Protein AF-A0A924KXQ0-F1 (afdb_monomer)

Mean predicted aligned error: 13.54 Å

pLDDT: mean 72.46, std 22.81, range [25.84, 97.06]

Nearest PDB structures (foldseek):
  6h9o-assembly2_C  TM=8.291E-01  e=1.238E-16  Escherichia coli K-12
  6h9o-assembly1_A  TM=7.994E-01  e=1.098E-16  Escherichia coli K-12
  2vh1-assembly1_A  TM=7.924E-01  e=8.933E-16  Escherichia coli
  8hhh-assembly1_Q  TM=7.775E-01  e=2.329E-15  Escherichia coli K-12
  2vh2-assembly1_A  TM=7.682E-01  e=5.912E-14  Yersinia enterocolitica

Structure (mmCIF, N/CA/C/O backbone):
data_AF-A0A924KXQ0-F1
#
_entry.id   AF-A0A924KXQ0-F1
#
loop_
_atom_site.group_PDB
_atom_site.id
_atom_site.type_symbol
_atom_site.label_atom_id
_atom_site.label_alt_id
_atom_site.label_comp_id
_atom_site.label_asym_id
_atom_site.label_entity_id
_atom_site.label_seq_id
_atom_site.pdbx_PDB_ins_code
_atom_site.Cartn_x
_atom_site.Cartn_y
_atom_site.Cartn_z
_atom_site.occupancy
_atom_site.B_iso_or_equiv
_atom_site.auth_seq_id
_atom_site.auth_comp_id
_atom_site.auth_asym_id
_atom_site.auth_atom_id
_atom_site.pdbx_PDB_model_num
ATOM 1 N N . ARG A 1 1 ? -8.999 -9.896 1.350 1.00 52.41 1 ARG A N 1
ATOM 2 C CA . ARG A 1 1 ? -7.807 -9.944 2.232 1.00 52.41 1 ARG A CA 1
ATOM 3 C C . ARG A 1 1 ? -6.610 -10.235 1.342 1.00 52.41 1 ARG A C 1
ATOM 5 O O . ARG A 1 1 ? -6.665 -11.239 0.647 1.00 52.41 1 ARG A O 1
ATOM 12 N N . PHE A 1 2 ? -5.625 -9.335 1.284 1.00 44.34 2 PHE A N 1
ATOM 13 C CA . PHE A 1 2 ? -4.537 -9.391 0.291 1.00 44.34 2 PHE A CA 1
ATOM 14 C C . PHE A 1 2 ? -3.224 -10.001 0.819 1.00 44.34 2 PHE A C 1
ATOM 16 O O . PHE A 1 2 ? -2.383 -10.394 0.022 1.00 44.34 2 PHE A O 1
ATOM 23 N N . PHE A 1 3 ? -3.061 -10.111 2.143 1.00 53.28 3 PHE A N 1
ATOM 24 C CA . PHE A 1 3 ? -1.856 -10.612 2.819 1.00 53.28 3 PHE A CA 1
ATOM 25 C C . PHE A 1 3 ? -2.255 -11.597 3.938 1.00 53.28 3 PHE A C 1
ATOM 27 O O . PHE A 1 3 ? -3.362 -11.471 4.472 1.00 53.28 3 PHE A O 1
ATOM 34 N N . ASP A 1 4 ? -1.404 -12.591 4.245 1.00 41.19 4 ASP A N 1
ATOM 35 C CA . ASP A 1 4 ? -1.717 -13.720 5.148 1.00 41.19 4 ASP A CA 1
ATOM 36 C C . ASP A 1 4 ? -2.230 -13.270 6.531 1.00 41.19 4 ASP A C 1
ATOM 38 O O . ASP A 1 4 ? -1.741 -12.302 7.118 1.00 41.19 4 ASP A O 1
ATOM 42 N N . ALA A 1 5 ? -3.244 -13.995 7.015 1.00 36.06 5 ALA A N 1
ATOM 43 C CA . ALA A 1 5 ? -4.143 -13.716 8.128 1.00 36.06 5 ALA A CA 1
ATOM 44 C C . ALA A 1 5 ? -3.700 -14.338 9.478 1.00 36.06 5 ALA A C 1
ATOM 46 O O . ALA A 1 5 ? -4.516 -14.517 10.388 1.00 36.06 5 ALA A O 1
ATOM 47 N N . SER A 1 6 ? -2.423 -14.667 9.653 1.00 32.50 6 SER A N 1
ATOM 48 C CA . SER A 1 6 ? -1.889 -15.251 10.887 1.00 32.50 6 SER A CA 1
ATOM 49 C C . SER A 1 6 ? -1.700 -14.170 11.982 1.00 32.50 6 SER A C 1
ATOM 51 O O . SER A 1 6 ? -0.680 -13.495 12.054 1.00 32.50 6 SER A O 1
ATOM 53 N N . GLY A 1 7 ? -2.739 -13.951 12.812 1.00 39.44 7 GLY A N 1
ATOM 54 C CA . GLY A 1 7 ? -2.739 -13.039 13.983 1.00 39.44 7 GLY A CA 1
ATOM 55 C C . GLY A 1 7 ? -3.735 -11.860 13.940 1.00 39.44 7 GLY A C 1
ATOM 56 O O . GLY A 1 7 ? -3.317 -10.715 14.093 1.00 39.44 7 GLY A O 1
ATOM 57 N N . TYR A 1 8 ? -5.022 -12.092 13.633 1.00 38.09 8 TYR A N 1
ATOM 58 C CA . TYR A 1 8 ? -5.988 -11.042 13.220 1.00 38.09 8 TYR A CA 1
ATOM 59 C C . TYR A 1 8 ? -7.229 -10.883 14.119 1.00 38.09 8 TYR A C 1
ATOM 61 O O . TYR A 1 8 ? -8.289 -10.477 13.655 1.00 38.09 8 TYR A O 1
ATOM 69 N N . ALA A 1 9 ? -7.117 -11.173 15.411 1.00 33.94 9 ALA A N 1
ATOM 70 C CA . ALA A 1 9 ? -8.127 -10.764 16.383 1.00 33.94 9 ALA A CA 1
ATOM 71 C C . ALA A 1 9 ? -7.425 -10.420 17.695 1.00 33.94 9 ALA A C 1
ATOM 73 O O . ALA A 1 9 ? -7.055 -11.317 18.452 1.00 33.94 9 ALA A O 1
ATOM 74 N N . ASN A 1 10 ? -7.220 -9.127 17.940 1.00 40.91 10 ASN A N 1
ATOM 75 C CA . ASN A 1 10 ? -6.688 -8.659 19.210 1.00 40.91 10 ASN A CA 1
ATOM 76 C C . ASN A 1 10 ? -7.887 -8.306 20.112 1.00 40.91 10 ASN A C 1
ATOM 78 O O . ASN A 1 10 ? -8.450 -7.215 20.077 1.00 40.91 10 ASN A O 1
ATOM 82 N N . ASN A 1 11 ? -8.350 -9.277 20.896 1.00 35.09 11 ASN A N 1
ATOM 83 C CA . ASN A 1 11 ? -9.447 -9.092 21.844 1.00 35.09 11 ASN A CA 1
ATOM 84 C C . ASN A 1 11 ? -8.977 -8.328 23.091 1.00 35.09 11 ASN A C 1
ATOM 86 O O . ASN A 1 11 ? -8.698 -8.929 24.129 1.00 35.09 11 ASN A O 1
ATOM 90 N N . ALA A 1 12 ? -8.924 -7.002 23.040 1.00 40.47 12 ALA A N 1
ATOM 91 C CA . ALA A 1 12 ? -8.783 -6.235 24.271 1.00 40.47 12 ALA A CA 1
ATOM 92 C C . ALA A 1 12 ? -10.036 -6.408 25.162 1.00 40.47 12 ALA A C 1
ATOM 94 O O . ALA A 1 12 ? -11.153 -6.604 24.685 1.00 40.47 12 ALA A O 1
ATOM 95 N N . THR A 1 13 ? -9.877 -6.429 26.484 1.00 39.06 13 THR A N 1
ATOM 96 C CA . THR A 1 13 ? -11.009 -6.518 27.422 1.00 39.06 13 THR A CA 1
ATOM 97 C C . THR A 1 13 ? -10.878 -5.394 28.437 1.00 39.06 13 THR A C 1
ATOM 99 O O . THR A 1 13 ? -10.045 -5.464 29.335 1.00 39.06 13 THR A O 1
ATOM 102 N N . TYR A 1 14 ? -11.704 -4.353 28.310 1.00 40.81 14 TYR A N 1
ATOM 103 C CA . TYR A 1 14 ? -11.691 -3.212 29.230 1.00 40.81 14 TYR A CA 1
ATOM 104 C C . TYR A 1 14 ? -12.876 -3.275 30.192 1.00 40.81 14 TYR A C 1
ATOM 106 O O . TYR A 1 14 ? -14.019 -3.068 29.794 1.00 40.81 14 TYR A O 1
ATOM 114 N N . ALA A 1 15 ? -12.609 -3.518 31.476 1.00 36.75 15 ALA A N 1
ATOM 115 C CA . ALA A 1 15 ? -13.615 -3.377 32.523 1.00 36.75 15 ALA A CA 1
ATOM 116 C C . ALA A 1 15 ? -13.878 -1.887 32.809 1.00 36.75 15 ALA A C 1
ATOM 118 O O . ALA A 1 15 ? -12.938 -1.108 32.956 1.00 36.75 15 ALA A O 1
ATOM 119 N N . ASN A 1 16 ? -15.149 -1.491 32.902 1.00 34.78 16 ASN A N 1
ATOM 120 C CA . ASN A 1 16 ? -15.524 -0.145 33.328 1.00 34.78 16 ASN A CA 1
ATOM 121 C C . ASN A 1 16 ? -15.698 -0.109 34.857 1.00 34.78 16 ASN A C 1
ATOM 123 O O . ASN A 1 16 ? -16.572 -0.790 35.390 1.00 34.78 16 ASN A O 1
ATOM 127 N N . THR A 1 17 ? -14.902 0.713 35.543 1.00 33.12 17 THR A N 1
ATOM 128 C CA . THR A 1 17 ? -14.918 0.900 37.007 1.00 33.12 17 THR A CA 1
ATOM 129 C C . THR A 1 17 ? -15.860 2.029 37.460 1.00 33.12 17 THR A C 1
ATOM 131 O O . THR A 1 17 ? -15.668 2.613 38.522 1.00 33.12 17 THR A O 1
ATOM 134 N N . ALA A 1 18 ? -16.881 2.379 36.671 1.00 31.00 18 ALA A N 1
ATOM 135 C CA . ALA A 1 18 ? -17.821 3.456 37.007 1.00 31.00 18 ALA A CA 1
ATOM 136 C C . ALA A 1 18 ? -18.859 3.098 38.094 1.00 31.00 18 ALA A C 1
ATOM 138 O O . ALA A 1 18 ? -19.750 3.901 38.359 1.00 31.00 18 ALA A O 1
ATOM 139 N N . ASN A 1 19 ? -18.762 1.931 38.744 1.00 30.17 19 ASN A N 1
ATOM 140 C CA . ASN A 1 19 ? -19.566 1.621 39.925 1.00 30.17 19 ASN A CA 1
ATOM 141 C C . ASN A 1 19 ? -18.657 1.150 41.067 1.00 30.17 19 ASN A C 1
ATOM 143 O O . ASN A 1 19 ? -17.815 0.271 40.901 1.00 30.17 19 ASN A O 1
ATOM 147 N N . THR A 1 20 ? -18.801 1.828 42.195 1.00 28.81 20 THR A N 1
ATOM 148 C CA . THR A 1 20 ? -17.931 1.878 43.369 1.00 28.81 20 THR A CA 1
ATOM 149 C C . THR A 1 20 ? -17.570 0.502 43.946 1.00 28.81 20 THR A C 1
ATOM 151 O O . THR A 1 20 ? -18.411 -0.387 44.024 1.00 28.81 20 THR A O 1
ATOM 154 N N . ALA A 1 21 ? -16.331 0.389 44.442 1.00 25.84 21 ALA A N 1
ATOM 155 C CA . ALA A 1 21 ? -15.810 -0.701 45.275 1.00 25.84 21 ALA A CA 1
ATOM 156 C C . ALA A 1 21 ? -15.654 -2.083 44.606 1.00 25.84 21 ALA A C 1
ATOM 158 O O . ALA A 1 21 ? -16.299 -3.047 44.998 1.00 25.84 21 ALA A O 1
ATOM 159 N N . ASN A 1 22 ? -14.714 -2.215 43.666 1.00 26.61 22 ASN A N 1
ATOM 160 C CA . ASN A 1 22 ? -13.826 -3.381 43.667 1.00 26.61 22 ASN A CA 1
ATOM 161 C C . ASN A 1 22 ? -12.587 -3.145 42.801 1.00 26.61 22 ASN A C 1
ATOM 163 O O . ASN A 1 22 ? -12.649 -2.997 41.582 1.00 26.61 22 ASN A O 1
ATOM 167 N N . THR A 1 23 ? -11.450 -3.108 43.482 1.00 28.92 23 THR A N 1
ATOM 168 C CA . THR A 1 23 ? -10.111 -3.253 42.925 1.00 28.92 23 THR A CA 1
ATOM 169 C C . THR A 1 23 ? -9.977 -4.639 42.284 1.00 28.92 23 THR A C 1
ATOM 171 O O . THR A 1 23 ? -10.536 -5.605 42.793 1.00 28.92 23 THR A O 1
ATOM 174 N N . ALA A 1 24 ? -9.148 -4.728 41.244 1.00 28.98 24 ALA A N 1
ATOM 175 C CA . ALA A 1 24 ? -8.582 -5.955 40.674 1.00 28.98 24 ALA A CA 1
ATOM 176 C C . ALA A 1 24 ? -9.442 -6.737 39.658 1.00 28.98 24 ALA A C 1
ATOM 178 O O . ALA A 1 24 ? -10.363 -7.472 39.998 1.00 28.98 24 ALA A O 1
ATOM 179 N N . ASN A 1 25 ? -9.029 -6.616 38.388 1.00 27.92 25 ASN A N 1
ATOM 180 C CA . ASN A 1 25 ? -8.653 -7.709 37.471 1.00 27.92 25 ASN A CA 1
ATOM 181 C C . ASN A 1 25 ? -9.098 -7.426 36.031 1.00 27.92 25 ASN A C 1
ATOM 183 O O . ASN A 1 25 ? -10.067 -7.982 35.522 1.00 27.92 25 ASN A O 1
ATOM 187 N N . THR A 1 26 ? -8.324 -6.591 35.340 1.00 35.59 26 THR A N 1
ATOM 188 C CA . THR A 1 26 ? -8.216 -6.610 33.877 1.00 35.59 26 THR A CA 1
ATOM 189 C C . THR A 1 26 ? -7.419 -7.847 33.462 1.00 35.59 26 THR A C 1
ATOM 191 O O . THR A 1 26 ? -6.200 -7.795 33.320 1.00 35.59 26 THR A O 1
ATOM 194 N N . THR A 1 27 ? -8.084 -8.990 33.300 1.00 29.95 27 THR A N 1
ATOM 195 C CA . THR A 1 27 ? -7.484 -10.164 32.655 1.00 29.95 27 THR A CA 1
ATOM 196 C C . THR A 1 27 ? -7.554 -10.001 31.138 1.00 29.95 27 THR A C 1
ATOM 198 O 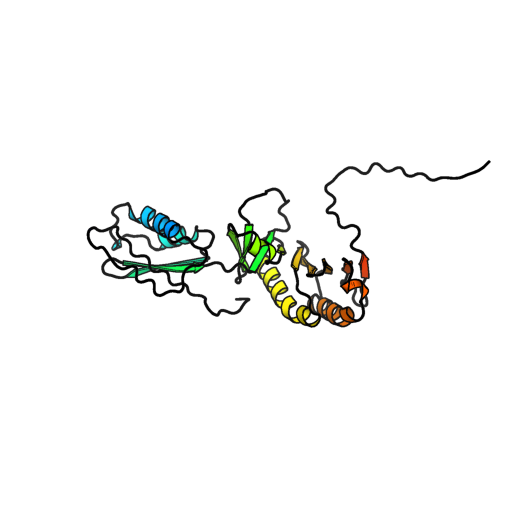O . THR A 1 27 ? -8.485 -10.447 30.469 1.00 29.95 27 THR A O 1
ATOM 201 N N . ASN A 1 28 ? -6.534 -9.338 30.591 1.00 35.03 28 ASN A N 1
ATOM 202 C CA . ASN A 1 28 ? -6.246 -9.328 29.161 1.00 35.03 28 ASN A CA 1
ATOM 203 C C . ASN A 1 28 ? -5.868 -10.752 28.720 1.00 35.03 28 ASN A C 1
ATOM 205 O O . ASN A 1 28 ? -4.852 -11.287 29.151 1.00 35.03 28 ASN A O 1
ATOM 209 N N . THR A 1 29 ? -6.685 -11.377 27.871 1.00 31.20 29 THR A N 1
ATOM 210 C CA . THR A 1 29 ? -6.400 -12.694 27.256 1.00 31.20 29 THR A CA 1
ATOM 211 C C . THR A 1 29 ? -6.136 -12.583 25.752 1.00 31.20 29 THR A C 1
ATOM 213 O O . THR A 1 29 ? -6.348 -13.527 24.997 1.00 31.20 29 THR A O 1
ATOM 216 N N . SER A 1 30 ? -5.644 -11.429 25.303 1.00 40.78 30 SER A N 1
ATOM 217 C CA . SER A 1 30 ? -5.257 -11.182 23.914 1.00 40.78 30 SER A CA 1
ATOM 218 C C . SER A 1 30 ? -3.791 -10.772 23.828 1.00 40.78 30 SER A C 1
ATOM 220 O O . SER A 1 30 ? -3.302 -10.147 24.774 1.00 40.78 30 SER A O 1
ATOM 222 N N . PRO A 1 31 ? -3.088 -11.074 22.714 1.00 40.62 31 PRO A N 1
ATOM 223 C CA . PRO A 1 31 ? -1.803 -10.444 22.431 1.00 40.62 31 PRO A CA 1
ATOM 224 C C . PRO A 1 31 ? -1.912 -8.914 22.576 1.00 40.62 31 PRO A C 1
ATOM 226 O O . PRO A 1 31 ? -2.981 -8.356 22.291 1.00 40.62 31 PRO A O 1
ATOM 229 N N . PRO A 1 32 ? -0.845 -8.251 23.056 1.00 53.41 32 PRO A N 1
ATOM 230 C CA . PRO A 1 32 ? -0.857 -6.817 23.319 1.00 53.41 32 PRO A CA 1
ATOM 231 C C . PRO A 1 32 ? -1.156 -6.032 22.035 1.00 53.41 32 PRO A C 1
ATOM 233 O O . PRO A 1 32 ? -0.611 -6.340 20.972 1.00 53.41 32 PRO A O 1
ATOM 236 N N . LEU A 1 33 ? -2.029 -5.024 22.142 1.00 57.38 33 LEU A N 1
ATOM 237 C CA . LEU A 1 33 ? -2.208 -4.009 21.100 1.00 57.38 33 LEU A CA 1
ATOM 238 C C . LEU A 1 33 ? -0.855 -3.332 20.868 1.00 57.38 33 LEU A C 1
ATOM 240 O O . LEU A 1 33 ? -0.158 -3.001 21.827 1.00 57.38 33 LEU A O 1
ATOM 244 N N . THR A 1 34 ? -0.443 -3.212 19.607 1.00 66.19 34 THR A N 1
ATOM 245 C CA . THR A 1 34 ? 0.901 -2.704 19.285 1.00 66.19 34 THR A CA 1
ATOM 246 C C . THR A 1 34 ? 0.891 -1.191 19.093 1.00 66.19 34 THR A C 1
ATOM 248 O O . THR A 1 34 ? 1.877 -0.536 19.412 1.00 66.19 34 THR A O 1
ATOM 251 N N . GLU A 1 35 ? -0.219 -0.634 18.596 1.00 62.12 35 GLU A N 1
ATOM 252 C CA . GLU A 1 35 ? -0.280 0.763 18.140 1.00 62.12 35 GLU A CA 1
ATOM 253 C C . GLU A 1 35 ? -1.362 1.589 18.845 1.00 62.12 35 GLU A C 1
ATOM 255 O O . GLU A 1 35 ? -1.306 2.821 18.854 1.00 62.12 35 GLU A O 1
ATOM 260 N N . VAL A 1 36 ? -2.372 0.941 19.429 1.00 60.56 36 VAL A N 1
ATOM 261 C CA . VAL A 1 36 ? -3.435 1.645 20.149 1.00 60.56 36 VAL A CA 1
ATOM 262 C C . VAL A 1 36 ? -3.053 1.831 21.620 1.00 60.56 36 VAL A C 1
ATOM 264 O O . VAL A 1 36 ? -2.929 0.864 22.365 1.00 60.56 36 VAL A O 1
ATOM 267 N N . ASP A 1 37 ? -2.919 3.091 22.049 1.00 66.62 37 ASP A N 1
ATOM 268 C CA . ASP A 1 37 ? -2.723 3.455 23.458 1.00 66.62 37 ASP A CA 1
ATOM 269 C C . ASP A 1 37 ? -3.960 3.077 24.298 1.00 66.62 37 ASP A C 1
ATOM 271 O O . ASP A 1 37 ? -5.053 3.634 24.129 1.00 66.62 37 ASP A O 1
ATOM 275 N N . ASP A 1 38 ? -3.774 2.150 25.239 1.00 59.97 38 ASP A N 1
ATOM 276 C CA . ASP A 1 38 ? -4.799 1.694 26.182 1.00 59.97 38 ASP A CA 1
ATOM 277 C C . ASP A 1 38 ? -5.431 2.852 26.970 1.00 59.97 38 ASP A C 1
ATOM 279 O O . ASP A 1 38 ? -6.622 2.812 27.300 1.00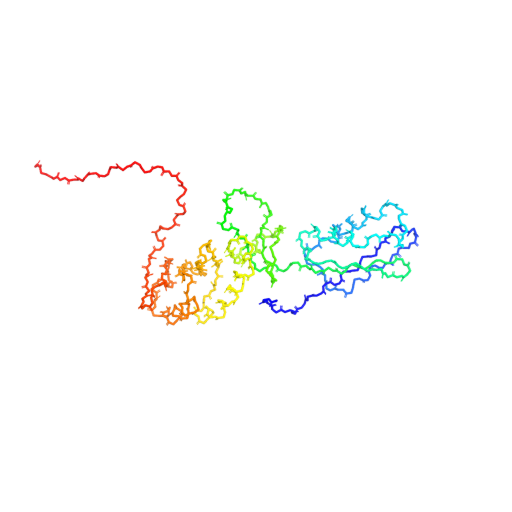 59.97 38 ASP A O 1
ATOM 283 N N . ASP A 1 39 ? -4.673 3.910 27.265 1.00 62.25 39 ASP A N 1
ATOM 284 C CA . ASP A 1 39 ? -5.194 5.056 28.004 1.00 62.25 39 ASP A CA 1
ATOM 285 C C . ASP A 1 39 ? -6.072 5.952 27.126 1.00 62.25 39 ASP A C 1
ATOM 287 O O . ASP A 1 39 ? -7.036 6.547 27.619 1.00 62.25 39 ASP A O 1
ATOM 291 N N . ALA A 1 40 ? -5.825 5.999 25.814 1.00 62.72 40 ALA A N 1
ATOM 292 C CA . ALA A 1 40 ? -6.719 6.659 24.867 1.00 62.72 40 ALA A CA 1
ATOM 293 C C . ALA A 1 40 ? -8.079 5.951 24.801 1.00 62.72 40 ALA A C 1
ATOM 295 O O . ALA A 1 40 ? -9.118 6.612 24.861 1.00 62.72 40 ALA A O 1
ATOM 296 N N . LEU A 1 41 ? -8.085 4.616 24.777 1.00 64.88 41 LEU A N 1
ATOM 297 C CA . LEU A 1 41 ? -9.315 3.820 24.784 1.00 64.88 41 LEU A CA 1
ATOM 298 C C . LEU A 1 41 ? -10.106 3.984 26.084 1.00 64.88 41 LEU A C 1
ATOM 300 O O . LEU A 1 41 ? -11.322 4.189 26.042 1.00 64.88 41 LEU A O 1
ATOM 304 N N . LYS A 1 42 ? -9.428 3.981 27.240 1.00 65.88 42 LYS A N 1
ATOM 305 C CA . LYS A 1 42 ? -10.067 4.253 28.538 1.00 65.88 42 LYS A CA 1
ATOM 306 C C . LYS A 1 42 ? -10.668 5.655 28.593 1.00 65.88 42 LYS A C 1
ATOM 308 O O . LYS A 1 42 ? -11.768 5.808 29.111 1.00 65.88 42 LYS A O 1
ATOM 313 N N . ARG A 1 43 ? -10.001 6.680 28.043 1.00 64.94 43 ARG A N 1
ATOM 314 C CA . ARG A 1 43 ? -10.546 8.051 27.973 1.00 64.94 43 ARG A CA 1
ATOM 315 C C . ARG A 1 43 ? -11.840 8.103 27.160 1.00 64.94 43 ARG A C 1
ATOM 317 O O . ARG A 1 43 ? -12.820 8.674 27.635 1.00 64.94 43 ARG A O 1
ATOM 324 N N . VAL A 1 44 ? -11.865 7.469 25.984 1.00 64.19 44 VAL A N 1
ATOM 325 C CA . VAL A 1 44 ? -13.062 7.394 25.124 1.00 64.19 44 VAL A CA 1
ATOM 326 C C . VAL A 1 44 ? -14.196 6.639 25.828 1.00 64.19 44 VAL A C 1
ATOM 328 O O . VAL A 1 44 ? -15.330 7.115 25.858 1.00 64.19 44 VAL A O 1
ATOM 331 N N . ALA A 1 45 ? -13.891 5.500 26.456 1.00 63.81 45 ALA A N 1
ATOM 332 C CA . ALA A 1 45 ? -14.876 4.700 27.182 1.00 63.81 45 ALA A CA 1
ATOM 333 C C . ALA A 1 45 ? -15.431 5.413 28.429 1.00 63.81 45 ALA A C 1
ATOM 335 O O . ALA A 1 45 ? -16.641 5.397 28.677 1.00 63.81 45 ALA A O 1
ATOM 336 N N . ASN A 1 46 ? -14.568 6.083 29.194 1.00 64.75 46 ASN A N 1
ATOM 337 C CA . ASN A 1 46 ? -14.961 6.824 30.388 1.00 64.75 46 ASN A CA 1
ATOM 338 C C . ASN A 1 46 ? -15.818 8.038 30.024 1.00 64.75 46 ASN A C 1
ATOM 340 O O . ASN A 1 46 ? -16.881 8.204 30.607 1.00 64.75 46 ASN A O 1
ATOM 344 N N . ALA A 1 47 ? -15.436 8.822 29.009 1.00 60.72 47 ALA A N 1
ATOM 345 C CA . ALA A 1 47 ? -16.187 10.005 28.571 1.00 60.72 47 ALA A CA 1
ATOM 346 C C . ALA A 1 47 ? -17.658 9.710 28.216 1.00 60.72 47 ALA A C 1
ATOM 348 O O . ALA A 1 47 ? -18.526 10.566 28.388 1.00 60.72 47 ALA A O 1
ATOM 349 N N . LEU A 1 48 ? -17.949 8.494 27.749 1.00 55.97 48 LEU A N 1
ATOM 350 C CA . LEU A 1 48 ? -19.293 8.068 27.355 1.00 55.97 48 LEU A CA 1
ATOM 351 C C . LEU A 1 48 ? -20.077 7.399 28.495 1.00 55.97 48 LEU A C 1
ATOM 353 O O . LEU A 1 48 ? -21.288 7.214 28.379 1.00 55.97 48 LEU A O 1
ATOM 357 N N . THR A 1 49 ? -19.420 7.083 29.614 1.00 61.22 49 THR A N 1
ATOM 358 C CA . THR A 1 49 ? -20.035 6.436 30.784 1.00 61.22 49 THR A CA 1
ATOM 359 C C . THR A 1 49 ? -20.260 7.395 31.960 1.00 61.22 49 THR A C 1
ATOM 361 O O . THR A 1 49 ? -21.092 7.105 32.819 1.00 61.22 49 THR A O 1
ATOM 364 N N . THR A 1 50 ? -19.660 8.595 31.955 1.00 54.34 50 THR A N 1
ATOM 365 C CA . THR A 1 50 ? -19.783 9.622 33.017 1.00 54.34 50 THR A CA 1
ATOM 366 C C . THR A 1 50 ? -21.183 10.232 33.208 1.00 54.34 50 THR A C 1
ATOM 368 O O . THR A 1 50 ? -21.346 11.134 34.024 1.00 54.34 50 THR A O 1
ATOM 371 N N . ARG A 1 51 ? -22.225 9.774 32.501 1.00 51.22 51 ARG A N 1
ATOM 372 C CA . ARG A 1 51 ? -23.602 10.296 32.652 1.00 51.22 51 ARG A CA 1
ATOM 373 C C . ARG A 1 51 ? -24.487 9.532 33.643 1.00 51.22 51 ARG A C 1
ATOM 375 O O . ARG A 1 51 ? -25.701 9.686 33.594 1.00 51.22 51 ARG A O 1
ATOM 382 N N . GLY A 1 52 ? -23.924 8.697 34.521 1.00 50.97 52 GLY A N 1
ATOM 383 C CA . GLY A 1 52 ? -24.726 7.908 35.474 1.00 50.97 52 GLY A CA 1
ATOM 384 C C . GLY A 1 52 ? -25.731 6.973 34.785 1.00 50.97 52 GLY A C 1
ATOM 385 O O . GLY A 1 52 ? -26.731 6.576 35.378 1.00 50.97 52 GLY A O 1
ATOM 386 N N . ALA A 1 53 ? -25.493 6.661 33.507 1.00 55.81 53 ALA A N 1
ATOM 387 C CA . ALA A 1 53 ? -26.386 5.853 32.701 1.00 55.81 53 ALA A CA 1
ATOM 388 C C . ALA A 1 53 ? -26.339 4.404 33.192 1.00 55.81 53 ALA A C 1
ATOM 390 O O . ALA A 1 53 ? -25.266 3.814 33.330 1.00 55.81 53 ALA A O 1
ATOM 391 N N . SER A 1 54 ? -27.514 3.822 33.436 1.00 63.75 54 SER A N 1
ATOM 392 C CA . SER A 1 54 ? -27.640 2.396 33.727 1.00 63.75 54 SER A CA 1
ATOM 393 C C . SER A 1 54 ? -26.941 1.586 32.634 1.00 63.75 54 SER A C 1
ATOM 395 O O . SER A 1 54 ? -27.109 1.875 31.447 1.00 63.75 54 SER A O 1
ATOM 397 N N . MET A 1 55 ? -26.205 0.532 33.006 1.00 62.91 55 MET A N 1
ATOM 398 C CA . MET A 1 55 ? -25.561 -0.370 32.042 1.00 62.91 55 MET A CA 1
ATOM 399 C C . MET A 1 55 ? -26.558 -0.915 31.021 1.00 62.91 55 MET A C 1
ATOM 401 O O . MET A 1 55 ? -26.168 -1.215 29.900 1.00 62.91 55 MET A O 1
ATOM 405 N N . LEU A 1 56 ? -27.842 -0.996 31.388 1.00 65.56 56 LEU A N 1
ATOM 406 C CA . LEU A 1 56 ? -28.924 -1.411 30.505 1.00 65.56 56 LEU A CA 1
ATOM 407 C C . LEU A 1 56 ? -29.210 -0.400 29.382 1.00 65.56 56 LEU A C 1
ATOM 409 O O . LEU A 1 56 ? -29.536 -0.817 28.273 1.00 65.56 56 LEU A O 1
ATOM 413 N N . GLN A 1 57 ? -29.008 0.893 29.635 1.00 68.31 57 GLN A N 1
ATOM 414 C CA . GLN A 1 57 ? -29.318 2.014 28.739 1.00 68.31 57 GLN A CA 1
ATOM 415 C C . GLN A 1 57 ? -28.115 2.508 27.919 1.00 68.31 57 GLN A C 1
ATOM 417 O O . GLN A 1 57 ? -28.268 3.411 27.102 1.00 68.31 57 GLN A O 1
ATOM 422 N N . LEU A 1 58 ? -26.924 1.936 28.117 1.00 73.56 58 LEU A N 1
ATOM 423 C CA . LEU A 1 58 ? -25.723 2.346 27.390 1.00 73.56 58 LEU A CA 1
ATOM 424 C C . LEU A 1 58 ? -25.831 2.020 25.892 1.00 73.56 58 LEU A C 1
ATOM 426 O O . LEU A 1 58 ? -25.956 0.848 25.524 1.00 73.56 58 LEU A O 1
ATOM 430 N N . ASP A 1 59 ? -25.707 3.031 25.036 1.00 78.44 59 ASP A N 1
ATOM 431 C CA . ASP A 1 59 ? -25.620 2.842 23.588 1.00 78.44 59 ASP A CA 1
ATOM 432 C C . ASP A 1 59 ? -24.254 2.252 23.198 1.00 78.44 59 ASP A C 1
ATOM 434 O O . ASP A 1 59 ? -23.238 2.943 23.110 1.00 78.44 59 ASP A O 1
ATOM 438 N N . LEU A 1 60 ? -24.232 0.936 22.977 1.00 79.25 60 LEU A N 1
ATOM 439 C CA . LEU A 1 60 ? -23.028 0.210 22.571 1.00 79.25 60 LEU A CA 1
ATOM 440 C C . LEU A 1 60 ? -22.606 0.545 21.137 1.00 79.25 60 LEU A C 1
ATOM 442 O O . LEU A 1 60 ? -21.420 0.460 20.823 1.00 79.25 60 LEU A O 1
ATOM 446 N N . VAL A 1 61 ? -23.559 0.915 20.274 1.00 83.25 61 VAL A N 1
ATOM 447 C CA . VAL A 1 61 ? -23.293 1.230 18.867 1.00 83.25 61 VAL A CA 1
ATOM 448 C C . VAL A 1 61 ? -22.589 2.577 18.778 1.00 83.25 61 VAL A C 1
ATOM 450 O O . VAL A 1 61 ? -21.532 2.668 18.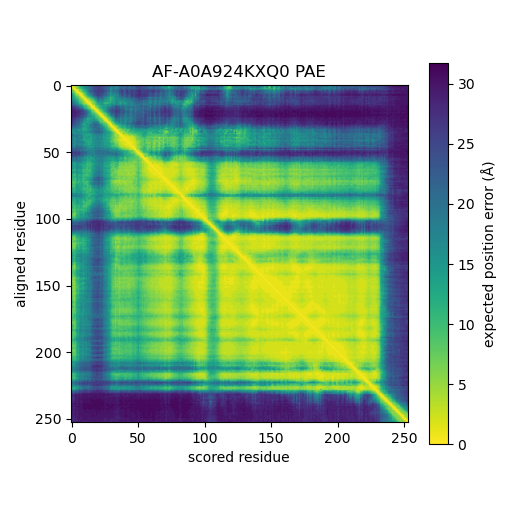153 1.00 83.25 61 VAL A O 1
ATOM 453 N N . GLY A 1 62 ? -23.105 3.596 19.471 1.00 82.56 62 GLY A N 1
ATOM 454 C CA . GLY A 1 62 ? -22.449 4.899 19.578 1.00 82.56 62 GLY A CA 1
ATOM 455 C C . GLY A 1 62 ? -21.067 4.816 20.235 1.00 82.56 62 GLY A C 1
ATOM 456 O O . GLY A 1 62 ? -20.121 5.468 19.784 1.00 82.56 62 GLY A O 1
ATOM 457 N N . LEU A 1 63 ? -20.904 3.951 21.242 1.00 78.12 63 LEU A N 1
ATOM 458 C CA . LEU A 1 63 ? -19.605 3.717 21.876 1.00 78.12 63 LEU A CA 1
ATOM 459 C C . LEU A 1 63 ? -18.610 3.055 20.912 1.00 78.12 63 LEU A C 1
ATOM 461 O O . LEU A 1 63 ? -17.479 3.520 20.789 1.00 78.12 63 LEU A O 1
ATOM 465 N N . ALA A 1 64 ? -19.029 2.021 20.179 1.00 78.88 64 ALA A N 1
ATOM 466 C CA . ALA A 1 64 ? -18.185 1.365 19.183 1.00 78.88 64 ALA A CA 1
ATOM 467 C C . ALA A 1 64 ? -17.783 2.335 18.061 1.00 78.88 64 ALA A C 1
ATOM 469 O O . ALA A 1 64 ? -16.617 2.377 17.671 1.00 78.88 64 ALA A O 1
ATOM 470 N N . ALA A 1 65 ? -18.718 3.164 17.589 1.00 84.56 65 ALA A N 1
ATOM 471 C CA . ALA A 1 65 ? -18.446 4.207 16.602 1.00 84.56 65 ALA A CA 1
ATOM 472 C C . ALA A 1 65 ? -17.439 5.252 17.108 1.00 84.56 65 ALA A C 1
ATOM 474 O O . ALA A 1 65 ? -16.613 5.725 16.331 1.00 84.56 65 ALA A O 1
ATOM 475 N N . SER A 1 66 ? -17.472 5.577 18.403 1.00 80.69 66 SER A N 1
ATOM 476 C CA . SER A 1 66 ? -16.516 6.503 19.023 1.00 80.69 66 SER A CA 1
ATOM 477 C C . SER A 1 66 ? -15.122 5.892 19.139 1.00 80.69 66 SER A C 1
ATOM 479 O O . SER A 1 66 ? -14.135 6.553 18.838 1.00 80.69 66 SER A O 1
ATOM 481 N N . VAL A 1 67 ? -15.028 4.612 19.513 1.00 79.50 67 VAL A N 1
ATOM 482 C CA . VAL A 1 67 ? -13.748 3.886 19.564 1.00 79.50 67 VAL A CA 1
ATOM 483 C C . VAL A 1 67 ? -13.116 3.778 18.171 1.00 79.50 67 VAL A C 1
ATOM 485 O O . VAL A 1 67 ? -11.907 3.947 18.039 1.00 79.50 67 VAL A O 1
ATOM 488 N N . LYS A 1 68 ? -13.922 3.600 17.116 1.00 83.69 68 LYS A N 1
ATOM 489 C CA . LYS A 1 68 ? -13.452 3.617 15.718 1.00 83.69 68 LYS A CA 1
ATOM 490 C C . LYS A 1 68 ? -12.885 4.967 15.250 1.00 83.69 68 LYS A C 1
ATOM 492 O O . LYS A 1 68 ? -12.266 5.007 14.198 1.00 83.69 68 LYS A O 1
ATOM 497 N N . GLN A 1 69 ? -13.078 6.067 15.988 1.00 83.44 69 GLN A N 1
ATOM 498 C CA . GLN A 1 69 ? -12.448 7.356 15.651 1.00 83.44 69 GLN A CA 1
ATOM 499 C C . GLN A 1 69 ? -10.951 7.389 15.987 1.00 83.44 69 GLN A C 1
ATOM 501 O O . GLN A 1 69 ? -10.246 8.305 15.568 1.00 83.44 69 GLN A O 1
ATOM 506 N N . VAL A 1 70 ? -10.453 6.417 16.758 1.00 83.69 70 VAL A N 1
ATOM 507 C CA . VAL A 1 70 ? -9.023 6.290 17.035 1.00 83.69 70 VAL A CA 1
ATOM 508 C C . VAL A 1 70 ? -8.308 5.856 15.744 1.00 83.69 70 VAL A C 1
ATOM 510 O O . VAL A 1 70 ? -8.653 4.806 15.208 1.00 83.69 70 VAL A O 1
ATOM 513 N N . PRO A 1 71 ? -7.286 6.594 15.263 1.00 84.62 71 PRO A N 1
ATOM 514 C CA . PRO A 1 71 ? -6.636 6.368 13.964 1.00 84.62 71 PRO A CA 1
ATOM 515 C C . PRO A 1 71 ? -6.219 4.931 13.633 1.00 84.62 71 PRO A C 1
ATOM 517 O O . PRO A 1 71 ? -6.279 4.505 12.483 1.00 84.62 71 PRO A O 1
ATOM 520 N N . TRP A 1 72 ? -5.770 4.185 14.640 1.00 85.62 72 TRP A N 1
ATOM 521 C CA . TRP A 1 72 ? -5.261 2.825 14.482 1.00 85.62 72 TRP A CA 1
ATOM 522 C C . TRP A 1 72 ? -6.345 1.747 14.571 1.00 85.62 72 TRP A C 1
ATOM 524 O O . TRP A 1 72 ? -6.066 0.587 14.277 1.00 85.62 72 TRP A O 1
ATOM 534 N N . VAL A 1 73 ? -7.581 2.105 14.928 1.00 85.81 73 VAL A N 1
ATOM 535 C CA . VAL A 1 73 ? -8.699 1.168 15.080 1.00 85.81 73 VAL A CA 1
ATOM 536 C C . VAL A 1 73 ? -9.445 1.018 13.757 1.00 85.81 73 VAL A C 1
ATOM 538 O O . VAL A 1 73 ? -10.142 1.928 13.320 1.00 85.81 73 VAL A O 1
ATOM 541 N N . ARG A 1 74 ? -9.357 -0.167 13.148 1.00 85.88 74 ARG A N 1
ATOM 542 C CA . ARG A 1 74 ? -10.121 -0.525 11.944 1.00 85.88 74 ARG A CA 1
ATOM 543 C C . ARG A 1 74 ? -11.541 -0.935 12.297 1.00 85.88 74 ARG A C 1
ATOM 545 O O . ARG A 1 74 ? -12.515 -0.462 11.713 1.00 85.88 74 ARG A O 1
ATOM 552 N N . GLU A 1 75 ? -11.662 -1.832 13.269 1.00 83.50 75 GLU A N 1
ATOM 553 C CA . GLU A 1 75 ? -12.946 -2.323 13.744 1.00 83.50 75 GLU A CA 1
ATOM 554 C C . GLU A 1 75 ? -12.985 -2.346 15.270 1.00 83.50 75 GLU A C 1
ATOM 556 O O . GLU A 1 75 ? -11.993 -2.633 15.929 1.00 83.50 75 GLU A O 1
ATOM 561 N N . ALA A 1 76 ? -14.146 -2.029 15.836 1.00 81.50 76 ALA A N 1
ATOM 562 C CA . ALA A 1 76 ? -14.399 -2.104 17.264 1.00 81.50 76 ALA A CA 1
ATOM 563 C C . ALA A 1 76 ? -15.760 -2.762 17.464 1.00 81.50 76 ALA A C 1
ATOM 565 O O . ALA A 1 76 ? -16.759 -2.302 16.905 1.00 81.50 76 ALA A O 1
ATOM 566 N N . THR A 1 77 ? -15.788 -3.833 18.250 1.00 79.56 77 THR A N 1
ATOM 567 C CA . THR A 1 77 ? -17.009 -4.533 18.644 1.00 79.56 77 THR A CA 1
ATOM 568 C C . THR A 1 77 ? -17.141 -4.469 20.148 1.00 79.56 77 THR A C 1
ATOM 570 O O . THR A 1 77 ? -16.250 -4.894 20.880 1.00 79.56 77 THR A O 1
ATOM 573 N N . ILE A 1 78 ? -18.277 -3.965 20.617 1.00 81.19 78 ILE A N 1
ATOM 574 C CA . ILE A 1 78 ? -18.532 -3.796 22.041 1.00 81.19 78 ILE A CA 1
ATOM 575 C C . ILE A 1 78 ? -19.707 -4.665 22.438 1.00 81.19 78 ILE A C 1
ATOM 577 O O . ILE A 1 78 ? -20.791 -4.570 21.866 1.00 81.19 78 ILE A O 1
ATOM 581 N N . ARG A 1 79 ? -19.493 -5.503 23.449 1.00 78.00 79 ARG A N 1
ATOM 582 C CA . ARG A 1 79 ? -20.525 -6.366 24.017 1.00 78.00 79 ARG A CA 1
ATOM 583 C C . ARG A 1 79 ? -20.592 -6.208 25.524 1.00 78.00 79 ARG A C 1
ATOM 585 O O . ARG A 1 79 ? -19.609 -5.882 26.185 1.00 78.00 79 ARG A O 1
ATOM 592 N N . ARG A 1 80 ? -21.767 -6.485 26.074 1.00 80.50 80 ARG A N 1
ATOM 593 C CA . ARG A 1 80 ? -21.966 -6.547 27.522 1.00 80.50 80 ARG A CA 1
ATOM 594 C C . ARG A 1 80 ? -21.588 -7.928 28.035 1.00 80.50 80 ARG A C 1
ATOM 596 O O . ARG A 1 80 ? -21.834 -8.937 27.377 1.00 80.50 80 ARG A O 1
ATOM 603 N N . GLN A 1 81 ? -21.009 -7.950 29.222 1.00 78.69 81 GLN A N 1
ATOM 604 C CA . GLN A 1 81 ? -20.749 -9.147 29.997 1.00 78.69 81 GLN A CA 1
ATOM 605 C C . GLN A 1 81 ? -21.279 -8.909 31.409 1.00 78.69 81 GLN A C 1
ATOM 607 O O . GLN A 1 81 ? -20.751 -8.112 32.178 1.00 78.69 81 GLN A O 1
ATOM 612 N N . PHE A 1 82 ? -22.377 -9.577 31.737 1.00 72.38 82 PHE A N 1
ATOM 613 C CA . PHE A 1 82 ? -22.985 -9.471 33.058 1.00 72.38 82 PHE A CA 1
ATOM 614 C C . PHE A 1 82 ? -22.051 -10.052 34.140 1.00 72.38 82 PHE A C 1
ATOM 616 O O . PHE A 1 82 ? -21.287 -10.972 33.836 1.00 72.38 82 PHE A O 1
ATOM 623 N N . PRO A 1 83 ? -22.098 -9.547 35.390 1.00 66.88 83 PRO A N 1
ATOM 624 C CA . PRO A 1 83 ? -23.079 -8.593 35.927 1.00 66.88 83 PRO A CA 1
ATOM 625 C C . PRO A 1 83 ? -22.752 -7.107 35.701 1.00 66.88 83 PRO A C 1
ATOM 627 O O . PRO A 1 83 ? -23.675 -6.298 35.678 1.00 66.88 83 PRO A O 1
ATOM 630 N N . SER A 1 84 ? -21.482 -6.734 35.516 1.00 68.69 84 SER A N 1
ATOM 631 C CA . SER A 1 84 ? -21.078 -5.320 35.449 1.00 68.69 84 SER A CA 1
ATOM 632 C C . SER A 1 84 ? -19.866 -5.049 34.550 1.00 68.69 84 SER A C 1
ATOM 634 O O . SER A 1 84 ? -19.073 -4.149 34.823 1.00 68.69 84 SER A O 1
ATOM 636 N N . THR A 1 85 ? -19.697 -5.813 33.473 1.00 67.12 85 THR A N 1
ATOM 637 C CA . THR A 1 85 ? -18.521 -5.733 32.599 1.00 67.12 85 THR A CA 1
ATOM 638 C C . THR A 1 85 ? -18.916 -5.380 31.165 1.00 67.12 85 THR A C 1
ATOM 640 O O . THR A 1 85 ? -19.955 -5.788 30.645 1.00 67.12 85 THR A O 1
ATOM 643 N N . ILE A 1 86 ? -18.062 -4.613 30.497 1.00 72.56 86 ILE A N 1
ATOM 644 C CA . ILE A 1 86 ? -18.126 -4.367 29.057 1.00 72.56 86 ILE A CA 1
ATOM 645 C C . ILE A 1 86 ? -16.883 -5.014 28.454 1.00 72.56 86 ILE A C 1
ATOM 647 O O . ILE A 1 86 ? -15.827 -5.030 29.073 1.00 72.56 86 ILE A O 1
ATOM 651 N N . VAL A 1 87 ? -17.012 -5.601 27.273 1.00 73.12 87 VAL A N 1
ATOM 652 C CA . VAL A 1 87 ? -15.887 -6.178 26.536 1.00 73.12 87 VAL A CA 1
ATOM 653 C C . VAL A 1 87 ? -15.803 -5.478 25.192 1.00 73.12 87 VAL A C 1
ATOM 655 O O . VAL A 1 87 ? -16.821 -5.332 24.515 1.00 73.12 87 VAL A O 1
ATOM 658 N N . VAL A 1 88 ? -14.602 -5.041 24.818 1.00 73.12 88 VAL A N 1
ATOM 659 C CA . VAL A 1 88 ? -14.343 -4.223 23.627 1.00 73.12 88 VAL A CA 1
ATOM 660 C C . VAL A 1 88 ? -13.287 -4.923 22.778 1.00 73.12 88 VAL A C 1
ATOM 662 O O . VAL A 1 88 ? -12.097 -4.767 23.013 1.00 73.12 88 VAL A O 1
ATOM 665 N N . ALA A 1 89 ? -13.712 -5.686 21.779 1.00 74.44 89 ALA A N 1
ATOM 666 C CA . ALA A 1 89 ? -12.794 -6.289 20.820 1.00 74.44 89 ALA A CA 1
ATOM 667 C C . ALA A 1 89 ? -12.374 -5.252 19.768 1.00 74.44 89 ALA A C 1
ATOM 669 O O . ALA A 1 89 ? -13.234 -4.540 19.243 1.00 74.44 89 ALA A O 1
ATOM 670 N N . ILE A 1 90 ? -11.077 -5.178 19.457 1.00 77.69 90 ILE A N 1
ATOM 671 C CA . ILE A 1 90 ? -10.499 -4.176 18.552 1.00 77.69 90 ILE A CA 1
ATOM 672 C C . ILE A 1 90 ? -9.689 -4.879 17.457 1.00 77.69 90 ILE A C 1
ATOM 674 O O . ILE A 1 90 ? -8.830 -5.711 17.731 1.00 77.69 90 ILE A O 1
ATOM 678 N N . GLU A 1 91 ? -9.941 -4.529 16.199 1.00 81.31 91 GLU A N 1
ATOM 679 C CA . GLU A 1 91 ? -9.077 -4.885 15.073 1.00 81.31 91 GLU A CA 1
ATOM 680 C C . GLU A 1 91 ? -8.236 -3.659 14.704 1.00 81.31 91 GLU A C 1
ATOM 682 O O . GLU A 1 91 ? -8.780 -2.625 14.314 1.00 81.31 91 GLU A O 1
ATOM 687 N N . GLU A 1 92 ? -6.913 -3.762 14.835 1.00 82.19 92 GLU A N 1
ATOM 688 C CA . GLU A 1 92 ? -5.990 -2.690 14.455 1.00 82.19 92 GLU A CA 1
ATOM 689 C C . GLU A 1 92 ? -5.757 -2.655 12.936 1.00 82.19 92 GLU A C 1
ATOM 691 O O . GLU A 1 92 ? -5.726 -3.683 12.249 1.00 82.19 92 GLU A O 1
ATOM 696 N N . HIS A 1 93 ? -5.523 -1.458 12.401 1.00 83.50 93 HIS A N 1
ATOM 697 C CA . HIS A 1 93 ? -5.022 -1.297 11.045 1.00 83.50 93 HIS A CA 1
ATOM 698 C C . HIS A 1 93 ? -3.597 -1.857 10.923 1.00 83.50 93 HIS A C 1
ATOM 700 O O . HIS A 1 93 ? -2.684 -1.444 11.633 1.00 83.50 93 HIS A O 1
ATOM 706 N N . LYS A 1 94 ? -3.377 -2.744 9.944 1.00 86.88 94 LYS A N 1
ATOM 707 C CA . LYS A 1 94 ? -2.036 -3.198 9.538 1.00 86.88 94 LYS A CA 1
ATOM 708 C C . LYS A 1 94 ? -1.600 -2.451 8.272 1.00 86.88 94 LYS A C 1
ATOM 710 O O . LYS A 1 94 ? -2.082 -2.809 7.192 1.00 86.88 94 LYS A O 1
ATOM 715 N N . PRO A 1 95 ? -0.754 -1.409 8.374 1.00 89.94 95 PRO A N 1
ATOM 716 C CA . PRO A 1 95 ? -0.347 -0.611 7.224 1.00 89.94 95 PRO A CA 1
ATOM 717 C C . PRO A 1 95 ? 0.529 -1.439 6.287 1.00 89.94 95 PRO A C 1
ATOM 719 O O . PRO A 1 95 ? 1.483 -2.079 6.725 1.00 89.94 95 PRO A O 1
ATOM 722 N N . VAL A 1 96 ? 0.199 -1.403 4.997 1.00 91.19 96 VAL A N 1
ATOM 723 C CA . VAL A 1 96 ? 0.966 -2.066 3.931 1.00 91.19 96 VAL A CA 1
ATOM 724 C C . VAL A 1 96 ? 1.753 -1.056 3.109 1.00 91.19 96 VAL A C 1
ATOM 726 O O . VAL A 1 96 ? 2.838 -1.372 2.634 1.00 91.19 96 VAL A O 1
ATOM 729 N N . ALA A 1 97 ? 1.227 0.156 2.937 1.00 93.06 97 ALA A N 1
ATOM 730 C CA . ALA A 1 97 ? 1.874 1.182 2.137 1.00 93.06 97 ALA A CA 1
ATOM 731 C C . ALA A 1 97 ? 1.437 2.591 2.538 1.00 93.06 97 ALA A C 1
ATOM 733 O O . ALA A 1 97 ? 0.369 2.781 3.122 1.00 93.06 97 ALA A O 1
ATOM 734 N N . HIS A 1 98 ? 2.231 3.580 2.133 1.00 93.88 98 HIS A N 1
ATOM 735 C CA . HIS A 1 98 ? 1.778 4.966 2.050 1.00 93.88 98 HIS A CA 1
ATOM 736 C C . HIS A 1 98 ? 0.794 5.118 0.903 1.00 93.88 98 HIS A C 1
ATOM 738 O O . HIS A 1 98 ? 1.022 4.575 -0.179 1.00 93.88 98 HIS A O 1
ATOM 744 N N . TRP A 1 99 ? -0.272 5.876 1.129 1.00 94.25 99 TRP A N 1
ATOM 745 C CA . TRP A 1 99 ? -1.285 6.153 0.123 1.00 94.25 99 TRP A CA 1
ATOM 746 C C . TRP A 1 99 ? -1.262 7.622 -0.288 1.00 94.25 99 TRP A C 1
ATOM 748 O O . TRP A 1 99 ? -1.335 8.511 0.555 1.00 94.25 99 TRP A O 1
ATOM 758 N N . VAL A 1 100 ? -1.199 7.876 -1.594 1.00 90.25 100 VAL A N 1
ATOM 759 C CA . VAL A 1 100 ? -1.259 9.223 -2.170 1.00 90.25 100 VAL A CA 1
ATOM 760 C C . VAL A 1 100 ? -2.410 9.302 -3.163 1.00 90.25 100 VAL A C 1
ATOM 762 O O . VAL A 1 100 ? -2.477 8.546 -4.134 1.00 90.25 100 VAL A O 1
ATOM 765 N N . VAL A 1 101 ? -3.315 10.255 -2.958 1.00 83.88 101 VAL A N 1
ATOM 766 C CA . VAL A 1 101 ? -4.399 10.507 -3.910 1.00 83.88 101 VAL A CA 1
ATOM 767 C C . VAL A 1 101 ? -3.847 11.317 -5.085 1.00 83.88 101 VAL A C 1
ATOM 769 O O . VAL A 1 101 ? -3.347 12.422 -4.902 1.00 83.88 101 VAL A O 1
ATOM 772 N N . ALA A 1 102 ? -3.973 10.797 -6.308 1.00 61.88 102 ALA A N 1
ATOM 773 C CA . ALA A 1 102 ? -3.359 11.338 -7.530 1.00 61.88 102 ALA A CA 1
ATOM 774 C C . ALA A 1 102 ? -3.857 12.738 -7.971 1.00 61.88 102 ALA A C 1
ATOM 776 O O . ALA A 1 102 ? -3.400 13.257 -8.988 1.00 61.88 102 ALA A O 1
ATOM 777 N N . VAL A 1 103 ? -4.793 13.343 -7.233 1.00 52.22 103 VAL A N 1
ATOM 778 C CA . VAL A 1 103 ? -5.317 14.707 -7.446 1.00 52.22 103 VAL A CA 1
ATOM 779 C C . VAL A 1 103 ? -4.982 15.679 -6.310 1.00 52.22 103 VAL A C 1
ATOM 781 O O . VAL A 1 103 ? -5.241 16.872 -6.446 1.00 52.22 103 VAL A O 1
ATOM 784 N N . ALA A 1 104 ? -4.377 15.213 -5.216 1.00 46.94 104 ALA A N 1
ATOM 785 C CA . ALA A 1 104 ? -3.947 16.093 -4.140 1.00 46.94 104 ALA A CA 1
ATOM 786 C C . ALA A 1 104 ? -2.595 16.718 -4.510 1.00 46.94 104 ALA A C 1
ATOM 788 O O . ALA A 1 104 ? -1.580 16.029 -4.599 1.00 46.94 104 ALA A O 1
ATOM 789 N N . GLN A 1 105 ? -2.591 18.029 -4.762 1.00 39.91 105 GLN A N 1
ATOM 790 C CA . GLN A 1 105 ? -1.354 18.801 -4.798 1.00 39.91 105 GLN A CA 1
ATOM 791 C C . GLN A 1 105 ? -0.678 18.687 -3.429 1.00 39.91 105 GLN A C 1
ATOM 793 O O . GLN A 1 105 ? -1.319 18.875 -2.395 1.00 39.91 105 GLN A O 1
ATOM 798 N N . GLU A 1 106 ? 0.612 18.356 -3.435 1.00 44.47 106 GLU A N 1
ATOM 799 C CA . GLU A 1 106 ? 1.467 18.404 -2.254 1.00 44.47 106 GLU A CA 1
ATOM 800 C C . GLU A 1 106 ? 1.383 19.788 -1.620 1.00 44.47 106 GLU A C 1
ATOM 802 O O . GLU A 1 106 ? 1.727 20.785 -2.254 1.00 44.47 106 GLU A O 1
ATOM 807 N N . SER A 1 107 ? 0.954 19.840 -0.365 1.00 36.41 107 SER A N 1
ATOM 808 C CA . SER A 1 107 ? 1.342 20.864 0.602 1.00 36.41 107 SER A CA 1
ATOM 809 C C . SER A 1 107 ? 0.772 20.476 1.951 1.00 36.41 107 SER A C 1
ATOM 811 O O . SER A 1 107 ? -0.269 20.986 2.341 1.00 36.41 107 SER A O 1
ATOM 813 N N . GLN A 1 108 ? 1.452 19.586 2.667 1.00 39.09 108 GLN A N 1
ATOM 814 C CA . GLN A 1 108 ? 1.662 19.812 4.091 1.00 39.09 108 GLN A CA 1
ATOM 815 C C . GLN A 1 108 ? 2.658 18.790 4.643 1.00 39.09 108 GLN A C 1
ATOM 817 O O . GLN A 1 108 ? 2.468 17.580 4.524 1.00 39.09 108 GLN A O 1
ATOM 822 N N . THR A 1 109 ? 3.692 19.293 5.306 1.00 38.25 109 THR A N 1
ATOM 823 C CA . THR A 1 109 ? 4.425 18.577 6.351 1.00 38.25 109 THR A CA 1
ATOM 824 C C . THR A 1 109 ? 3.458 18.345 7.518 1.00 38.25 109 THR A C 1
ATOM 826 O O . THR A 1 109 ? 3.508 19.053 8.517 1.00 38.25 109 THR A O 1
ATOM 829 N N . THR A 1 110 ? 2.494 17.438 7.362 1.00 48.62 110 THR A N 1
ATOM 830 C CA . THR A 1 110 ? 1.634 17.006 8.468 1.00 48.62 110 THR A CA 1
ATOM 831 C C . THR A 1 110 ? 2.291 15.789 9.100 1.00 48.62 110 THR A C 1
ATOM 833 O O . THR A 1 110 ? 2.678 14.855 8.401 1.00 48.62 110 THR A O 1
ATOM 836 N N . GLU A 1 111 ? 2.418 15.786 10.425 1.00 59.06 111 GLU A N 1
ATOM 837 C CA . GLU A 1 111 ? 2.930 14.644 11.203 1.00 59.06 111 GLU A CA 1
ATOM 838 C C . GLU A 1 111 ? 2.152 13.343 10.902 1.00 59.06 111 GLU A C 1
ATOM 840 O O . GLU A 1 111 ? 2.676 12.230 10.994 1.00 59.06 111 GLU A O 1
ATOM 845 N N . THR A 1 112 ? 0.898 13.487 10.475 1.00 67.19 112 THR A N 1
ATOM 846 C CA . THR A 1 112 ? -0.004 12.409 10.078 1.00 67.19 112 THR A CA 1
ATOM 847 C C . THR A 1 112 ? 0.239 11.957 8.640 1.00 67.19 112 THR A C 1
ATOM 849 O O . THR A 1 112 ? 0.181 12.742 7.696 1.00 67.19 112 THR A O 1
ATOM 852 N N . SER A 1 113 ? 0.455 10.653 8.466 1.00 81.62 113 SER A N 1
ATOM 853 C CA . SER A 1 113 ? 0.653 10.020 7.159 1.00 81.62 113 SER A CA 1
ATOM 854 C C . SER A 1 113 ? -0.623 9.335 6.704 1.00 81.62 113 SER A C 1
ATOM 856 O O . SER A 1 113 ? -1.295 8.678 7.499 1.00 81.62 113 SER A O 1
ATOM 858 N N . THR A 1 114 ? -0.947 9.457 5.419 1.00 90.62 114 THR A N 1
ATOM 859 C CA . THR A 1 114 ? -2.032 8.684 4.810 1.00 90.62 114 THR A CA 1
ATOM 860 C C . THR A 1 114 ? -1.502 7.310 4.414 1.00 90.62 114 THR A C 1
ATOM 862 O O . THR A 1 114 ? -0.531 7.187 3.666 1.00 90.62 114 THR A O 1
ATOM 865 N N . LEU A 1 115 ? -2.134 6.266 4.934 1.00 91.38 115 LEU A N 1
ATOM 866 C CA . LEU A 1 115 ? -1.716 4.877 4.808 1.00 91.38 115 LEU A CA 1
ATOM 867 C C . LEU A 1 115 ? -2.849 4.053 4.206 1.00 91.38 115 LEU A C 1
ATOM 869 O O . LEU A 1 115 ? -4.023 4.389 4.342 1.00 91.38 115 LEU A O 1
ATOM 873 N N . VAL A 1 116 ? -2.495 2.942 3.571 1.00 93.25 116 VAL A N 1
ATOM 874 C CA . VAL A 1 116 ? -3.448 1.909 3.164 1.00 93.25 116 VAL A CA 1
ATOM 875 C C . VAL A 1 116 ? -3.138 0.613 3.902 1.00 93.25 116 VAL A C 1
ATOM 877 O O . VAL A 1 116 ? -1.979 0.197 4.008 1.00 93.25 116 VAL A O 1
ATOM 880 N N . ASN A 1 117 ? -4.174 -0.010 4.462 1.00 90.56 117 ASN A N 1
ATOM 881 C CA . ASN A 1 117 ? -4.042 -1.265 5.196 1.00 90.56 117 ASN A CA 1
ATOM 882 C C . ASN A 1 117 ? -4.092 -2.496 4.265 1.00 90.56 117 ASN A C 1
ATOM 884 O O . ASN A 1 117 ? -4.320 -2.393 3.061 1.00 90.56 117 ASN A O 1
ATOM 888 N N . SER A 1 118 ? -3.941 -3.691 4.837 1.00 87.75 118 SER A N 1
ATOM 889 C CA . SER A 1 118 ? -4.010 -4.977 4.118 1.00 87.75 118 SER A CA 1
ATOM 890 C C . SER A 1 118 ? -5.385 -5.350 3.539 1.00 87.75 118 SER A C 1
ATOM 892 O O . SER A 1 118 ? -5.503 -6.354 2.825 1.00 87.75 118 SER A O 1
ATOM 894 N N . PHE A 1 119 ? -6.422 -4.561 3.826 1.00 86.62 119 PHE A N 1
ATOM 895 C CA . PHE A 1 119 ? -7.766 -4.685 3.262 1.00 86.62 119 PHE A CA 1
ATOM 896 C C . PHE A 1 119 ? -8.020 -3.690 2.120 1.00 86.62 119 PHE A C 1
ATOM 898 O O . PHE A 1 119 ? -8.968 -3.886 1.363 1.00 86.62 119 PHE A O 1
ATOM 905 N N . GLY A 1 120 ? -7.155 -2.686 1.949 1.00 89.69 120 GLY A N 1
ATOM 906 C CA . GLY A 1 120 ? -7.333 -1.599 0.989 1.00 89.69 120 GLY A CA 1
ATOM 907 C C . GLY A 1 120 ? -8.039 -0.368 1.562 1.00 89.69 120 GLY A C 1
ATOM 908 O O . GLY A 1 120 ? -8.297 0.570 0.806 1.00 89.69 120 GLY A O 1
ATOM 909 N N . ASP A 1 121 ? -8.315 -0.332 2.869 1.00 90.81 121 ASP A N 1
ATOM 910 C CA . ASP A 1 121 ? -8.867 0.854 3.524 1.00 90.81 121 ASP A CA 1
ATOM 911 C C . ASP A 1 121 ? -7.768 1.899 3.703 1.00 90.81 121 ASP A C 1
ATOM 913 O O . ASP A 1 121 ? -6.656 1.587 4.149 1.00 90.81 121 ASP A O 1
ATOM 917 N N . VAL A 1 122 ? -8.101 3.144 3.377 1.00 92.06 122 VAL A N 1
ATOM 918 C CA . VAL A 1 122 ? -7.224 4.298 3.560 1.00 92.06 122 VAL A CA 1
ATOM 919 C C . VAL A 1 122 ? -7.510 4.919 4.922 1.00 92.06 122 VAL A C 1
ATOM 921 O O . VAL A 1 122 ? -8.662 5.206 5.238 1.00 92.06 122 VAL A O 1
ATOM 924 N N . PHE A 1 123 ? -6.469 5.131 5.719 1.00 90.00 123 PHE A N 1
ATOM 925 C CA . PHE A 1 123 ? -6.566 5.732 7.046 1.00 90.00 123 PHE A CA 1
ATOM 926 C C . PHE A 1 123 ? -5.383 6.670 7.298 1.00 90.00 123 PHE A C 1
ATOM 928 O O . PHE A 1 123 ? -4.346 6.574 6.641 1.00 90.00 123 PHE A O 1
ATOM 935 N N . SER A 1 124 ? -5.544 7.596 8.237 1.00 89.12 124 SER A N 1
ATOM 936 C CA . SER A 1 124 ? -4.530 8.598 8.568 1.00 89.12 124 SER A CA 1
ATOM 937 C C . SER A 1 124 ? -4.000 8.335 9.966 1.00 89.12 124 SER A C 1
ATOM 939 O O . SER A 1 124 ? -4.775 8.399 10.912 1.00 89.12 124 SER A O 1
ATOM 941 N N . ALA A 1 125 ? -2.703 8.062 10.103 1.00 85.94 125 ALA A N 1
ATOM 942 C CA . ALA A 1 125 ? -2.068 7.792 11.392 1.00 85.94 125 ALA A CA 1
ATOM 943 C C . ALA A 1 125 ? -0.637 8.347 11.451 1.00 85.94 125 ALA A C 1
ATOM 945 O O . ALA A 1 125 ? 0.011 8.572 10.425 1.00 85.94 125 ALA A O 1
ATOM 946 N N . THR A 1 126 ? -0.140 8.571 12.665 1.00 84.00 126 THR A N 1
ATOM 947 C CA . THR A 1 126 ? 1.265 8.921 12.908 1.00 84.00 126 THR A CA 1
ATOM 948 C C . THR A 1 126 ? 2.074 7.636 13.034 1.00 84.00 126 THR A C 1
ATOM 950 O O . THR A 1 126 ? 1.713 6.765 13.819 1.00 84.00 126 THR A O 1
ATOM 953 N N . ILE A 1 127 ? 3.156 7.514 12.265 1.00 81.94 127 ILE A N 1
ATOM 954 C CA . ILE A 1 127 ? 4.081 6.373 12.305 1.00 81.94 127 ILE A CA 1
ATOM 955 C C . ILE A 1 127 ? 5.501 6.854 12.586 1.00 81.94 127 ILE A C 1
ATOM 957 O O . ILE A 1 127 ? 5.848 7.983 12.236 1.00 81.94 127 ILE A O 1
ATOM 961 N N . THR A 1 128 ? 6.319 5.984 13.177 1.00 81.81 128 THR A N 1
ATOM 962 C CA . THR A 1 128 ? 7.753 6.229 13.369 1.00 81.81 128 THR A CA 1
ATOM 963 C C . THR A 1 128 ? 8.483 6.333 12.030 1.00 81.81 128 THR A C 1
ATOM 965 O O . THR A 1 128 ? 8.091 5.700 11.042 1.00 81.81 128 THR A O 1
ATOM 968 N N . ASP A 1 129 ? 9.566 7.109 11.993 1.00 78.06 129 ASP A N 1
ATOM 969 C CA . ASP A 1 129 ? 10.321 7.350 10.759 1.00 78.06 129 ASP A CA 1
ATOM 970 C C . ASP A 1 129 ? 10.971 6.071 10.201 1.00 78.06 129 ASP A C 1
ATOM 972 O O . ASP A 1 129 ? 10.885 5.809 9.003 1.00 78.06 129 ASP A O 1
ATOM 976 N N . ASP A 1 130 ? 11.474 5.179 11.058 1.00 79.56 130 ASP A N 1
ATOM 977 C CA . ASP A 1 130 ? 12.042 3.897 10.611 1.00 79.56 130 ASP A CA 1
ATOM 978 C C . ASP A 1 130 ? 11.026 3.031 9.853 1.00 79.56 130 ASP A C 1
ATOM 980 O O . ASP A 1 130 ? 11.352 2.372 8.861 1.00 79.56 130 ASP A O 1
ATOM 984 N N . ARG A 1 131 ? 9.768 3.020 10.311 1.00 78.06 131 ARG A N 1
ATOM 985 C CA . ARG A 1 131 ? 8.689 2.277 9.650 1.00 78.06 131 ARG A CA 1
ATOM 986 C C . ARG A 1 131 ? 8.219 2.999 8.394 1.00 78.06 131 ARG A C 1
ATOM 988 O O . ARG A 1 131 ? 7.881 2.347 7.406 1.00 78.06 131 ARG A O 1
ATOM 995 N N . ARG A 1 132 ?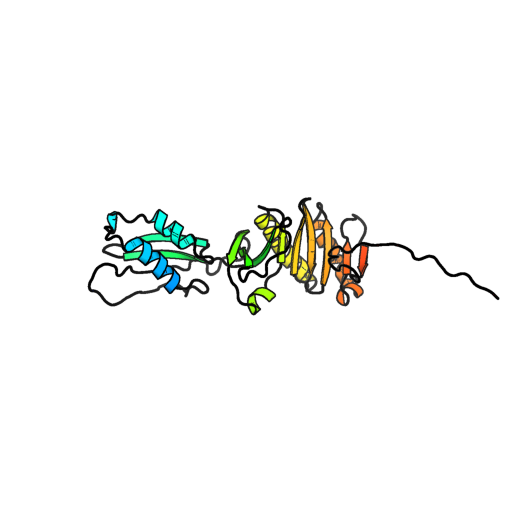 8.218 4.335 8.411 1.00 78.94 132 ARG A N 1
ATOM 996 C CA . ARG A 1 132 ? 7.870 5.180 7.263 1.00 78.94 132 ARG A CA 1
ATOM 997 C C . ARG A 1 132 ? 8.733 4.857 6.047 1.00 78.94 132 ARG A C 1
ATOM 999 O O . ARG A 1 132 ? 8.168 4.754 4.959 1.00 78.94 132 ARG A O 1
ATOM 1006 N N . ASP A 1 133 ? 10.032 4.645 6.233 1.00 80.31 133 ASP A N 1
ATOM 1007 C CA . ASP A 1 133 ? 10.988 4.405 5.142 1.00 80.31 133 ASP A CA 1
ATOM 1008 C C . ASP A 1 133 ? 10.926 2.985 4.551 1.00 80.31 133 ASP A C 1
ATOM 1010 O O . ASP A 1 133 ? 11.337 2.740 3.408 1.00 80.31 133 ASP A O 1
ATOM 1014 N N . GLN A 1 134 ? 10.374 2.034 5.306 1.00 87.00 134 GLN A N 1
ATOM 1015 C CA . GLN A 1 134 ? 10.220 0.646 4.869 1.00 87.00 134 GLN A CA 1
ATOM 1016 C C . GLN A 1 134 ? 8.990 0.443 3.977 1.00 87.00 134 GLN A C 1
ATOM 1018 O O . GLN A 1 134 ? 8.996 -0.440 3.114 1.00 87.00 134 GLN A O 1
ATOM 1023 N N . LEU A 1 135 ? 7.948 1.259 4.155 1.00 91.31 135 LEU A N 1
ATOM 1024 C CA . LEU A 1 135 ? 6.692 1.108 3.430 1.00 91.31 135 LEU A CA 1
ATOM 1025 C C . LEU A 1 135 ? 6.798 1.620 1.979 1.00 91.31 135 LEU A C 1
ATOM 1027 O O . LEU A 1 135 ? 7.293 2.725 1.736 1.00 91.31 135 LEU A O 1
ATOM 1031 N N . PRO A 1 136 ? 6.298 0.860 0.986 1.00 94.69 136 PRO A N 1
ATOM 1032 C CA . PRO A 1 136 ? 6.204 1.329 -0.392 1.00 94.69 136 PRO A CA 1
ATOM 1033 C C . PRO A 1 136 ? 5.190 2.476 -0.520 1.00 94.69 136 PRO A C 1
ATOM 1035 O O . PRO A 1 136 ? 4.340 2.691 0.347 1.00 94.69 136 PRO A O 1
ATOM 1038 N N . LYS A 1 137 ? 5.251 3.200 -1.641 1.00 94.94 137 LYS A N 1
ATOM 1039 C CA . LYS A 1 137 ? 4.314 4.287 -1.967 1.00 94.94 137 LYS A CA 1
ATOM 1040 C C . LYS A 1 137 ? 3.315 3.854 -3.033 1.00 94.94 137 LYS A C 1
ATOM 1042 O O . LYS A 1 137 ? 3.692 3.628 -4.184 1.00 94.94 137 LYS A O 1
ATOM 1047 N N . LEU A 1 138 ? 2.044 3.781 -2.668 1.00 95.94 138 LEU A N 1
ATOM 1048 C CA . LEU A 1 138 ? 0.935 3.504 -3.572 1.00 95.94 138 LEU A CA 1
ATOM 1049 C C . LEU A 1 138 ? 0.180 4.795 -3.874 1.00 95.94 138 LEU A C 1
ATOM 1051 O O . LEU A 1 138 ? -0.092 5.586 -2.974 1.00 95.94 138 LEU A O 1
ATOM 1055 N N . ALA A 1 139 ? -0.155 5.013 -5.141 1.00 94.44 139 ALA A N 1
ATOM 1056 C CA . ALA A 1 139 ? -0.907 6.190 -5.544 1.00 94.44 139 ALA A CA 1
ATOM 1057 C C . ALA A 1 139 ? -1.976 5.863 -6.579 1.00 94.44 139 ALA A C 1
ATOM 1059 O O . ALA A 1 139 ? -1.771 5.033 -7.467 1.00 94.44 139 ALA A O 1
ATOM 1060 N N . GLY A 1 140 ? -3.105 6.556 -6.489 1.00 94.25 140 GLY A N 1
ATOM 1061 C CA . GLY A 1 140 ? -4.224 6.357 -7.396 1.00 94.25 140 GLY A CA 1
ATOM 1062 C C . GLY A 1 140 ? -5.297 7.433 -7.262 1.00 94.25 140 GLY A C 1
ATOM 1063 O O . GLY A 1 140 ? -5.254 8.241 -6.332 1.00 94.25 140 GLY A O 1
ATOM 1064 N N . PRO A 1 141 ? -6.271 7.484 -8.184 1.00 92.56 141 PRO A N 1
ATOM 1065 C CA . PRO A 1 141 ? -7.480 8.281 -8.008 1.00 92.56 141 PRO A CA 1
ATOM 1066 C C . PRO A 1 141 ? -8.227 7.908 -6.725 1.00 92.56 141 PRO A C 1
ATOM 1068 O O . PRO A 1 141 ? -8.043 6.822 -6.166 1.00 92.56 141 PRO A O 1
ATOM 1071 N N . GLU A 1 142 ? -9.111 8.788 -6.274 1.00 89.94 142 GLU A N 1
ATOM 1072 C CA . GLU A 1 142 ? -9.993 8.488 -5.150 1.00 89.94 142 GLU A CA 1
ATOM 1073 C C . GLU A 1 142 ? -10.798 7.197 -5.400 1.00 89.94 142 GLU A C 1
ATOM 1075 O O . GLU A 1 142 ? -11.212 6.912 -6.525 1.00 89.94 142 GLU A O 1
ATOM 1080 N N . GLY A 1 143 ? -10.947 6.371 -4.360 1.00 91.94 143 GLY A N 1
ATOM 1081 C CA . GLY A 1 143 ? -11.639 5.079 -4.441 1.00 91.94 143 GLY A CA 1
ATOM 1082 C C . GLY A 1 143 ? -10.856 3.943 -5.114 1.00 91.94 143 GLY A C 1
ATOM 1083 O O . GLY A 1 143 ? -11.384 2.842 -5.239 1.00 91.94 143 GLY A O 1
ATOM 1084 N N . SER A 1 144 ? -9.603 4.161 -5.530 1.00 94.88 144 SER A N 1
ATOM 1085 C CA . SER A 1 144 ? -8.805 3.135 -6.225 1.00 94.88 144 SER A CA 1
ATOM 1086 C C . SER A 1 144 ? -7.792 2.374 -5.362 1.00 94.88 144 SER A C 1
ATOM 1088 O O . SER A 1 144 ? -7.026 1.563 -5.884 1.00 94.88 144 SER A O 1
ATOM 1090 N N . SER A 1 145 ? -7.781 2.599 -4.047 1.00 94.94 145 SER A N 1
ATOM 1091 C CA . SER A 1 145 ? -6.816 1.992 -3.118 1.00 94.94 145 SER A CA 1
ATOM 1092 C C . SER A 1 145 ? -6.767 0.470 -3.214 1.00 94.94 145 SER A C 1
ATOM 1094 O O . SER A 1 145 ? -5.685 -0.107 -3.293 1.00 94.94 145 SER A O 1
ATOM 1096 N N . VAL A 1 146 ? -7.930 -0.179 -3.295 1.00 95.81 146 VAL A N 1
ATOM 1097 C CA . VAL A 1 146 ? -8.050 -1.636 -3.435 1.00 95.81 146 VAL A CA 1
ATOM 1098 C C . VAL A 1 146 ? -7.443 -2.124 -4.754 1.00 95.81 146 VAL A C 1
ATOM 1100 O O . VAL A 1 146 ? -6.709 -3.112 -4.764 1.00 95.81 146 VAL A O 1
ATOM 1103 N N . GLU A 1 147 ? -7.701 -1.432 -5.866 1.00 95.50 147 GLU A N 1
ATOM 1104 C CA . GLU A 1 147 ? -7.178 -1.797 -7.191 1.00 95.50 147 GLU A CA 1
ATOM 1105 C C . GLU A 1 147 ? -5.647 -1.673 -7.233 1.00 95.50 147 GLU A C 1
ATOM 1107 O O . GLU A 1 147 ? -4.950 -2.590 -7.675 1.00 95.50 147 GLU A O 1
ATOM 1112 N N . VAL A 1 148 ? -5.111 -0.570 -6.705 1.00 96.38 148 VAL A N 1
ATOM 1113 C CA . VAL A 1 148 ? -3.664 -0.328 -6.632 1.00 96.38 148 VAL A CA 1
ATOM 1114 C C . VAL A 1 148 ? -2.977 -1.314 -5.689 1.00 96.38 148 VAL A C 1
ATOM 1116 O O . VAL A 1 148 ? -1.927 -1.852 -6.041 1.00 96.38 148 VAL A O 1
ATOM 1119 N N . LEU A 1 149 ? -3.576 -1.610 -4.533 1.00 95.94 149 LEU A N 1
ATOM 1120 C CA . LEU A 1 149 ? -3.061 -2.606 -3.592 1.00 95.94 149 LEU A CA 1
ATOM 1121 C C . LEU A 1 149 ? -3.039 -4.008 -4.211 1.00 95.94 149 LEU A C 1
ATOM 1123 O O . LEU A 1 149 ? -2.049 -4.726 -4.077 1.00 95.94 149 LEU A O 1
ATOM 1127 N N . THR A 1 150 ? -4.100 -4.376 -4.933 1.00 95.25 150 THR A N 1
ATOM 1128 C CA . THR A 1 150 ? -4.181 -5.654 -5.655 1.00 95.25 150 THR A CA 1
ATOM 1129 C C . THR A 1 150 ? -3.061 -5.759 -6.684 1.00 95.25 150 THR A C 1
ATOM 1131 O O . THR A 1 150 ? -2.363 -6.772 -6.743 1.00 95.25 150 THR A O 1
ATOM 1134 N N . ARG A 1 151 ? -2.838 -4.695 -7.469 1.00 95.25 151 ARG A N 1
ATOM 1135 C CA . ARG A 1 151 ? -1.754 -4.662 -8.454 1.00 95.25 151 ARG A CA 1
ATOM 1136 C C . ARG A 1 151 ? -0.386 -4.751 -7.788 1.00 95.25 151 ARG A C 1
ATOM 1138 O O . ARG A 1 151 ? 0.456 -5.505 -8.257 1.00 95.25 151 ARG A O 1
ATOM 1145 N N . TYR A 1 152 ? -0.168 -4.017 -6.700 1.00 96.62 152 TYR A N 1
ATOM 1146 C CA . TYR A 1 152 ? 1.067 -4.094 -5.925 1.00 96.62 152 TYR A CA 1
ATOM 1147 C C . TYR A 1 152 ? 1.348 -5.526 -5.453 1.00 96.62 152 TYR A C 1
ATOM 1149 O O . TYR A 1 152 ? 2.434 -6.040 -5.712 1.00 96.62 152 TYR A O 1
ATOM 1157 N N . ALA A 1 153 ? 0.360 -6.199 -4.856 1.00 95.25 153 ALA A N 1
ATOM 1158 C CA . ALA A 1 153 ? 0.500 -7.583 -4.407 1.00 95.25 153 ALA A CA 1
ATOM 1159 C C . ALA A 1 153 ? 0.829 -8.541 -5.568 1.00 95.25 153 ALA A C 1
ATOM 1161 O O . ALA A 1 153 ? 1.728 -9.373 -5.443 1.00 95.25 153 ALA A O 1
ATOM 1162 N N . ALA A 1 154 ? 0.172 -8.377 -6.722 1.00 94.62 154 ALA A N 1
ATOM 1163 C CA . ALA A 1 154 ? 0.419 -9.186 -7.917 1.00 94.62 154 ALA A CA 1
ATOM 1164 C C . ALA A 1 154 ? 1.835 -9.010 -8.503 1.00 94.62 154 ALA A C 1
ATOM 1166 O O . ALA A 1 154 ? 2.333 -9.905 -9.181 1.00 94.62 154 ALA A O 1
ATOM 1167 N N . LEU A 1 155 ? 2.501 -7.882 -8.235 1.00 95.31 155 LEU A N 1
ATOM 1168 C CA . LEU A 1 155 ? 3.856 -7.597 -8.715 1.00 95.31 155 LEU A CA 1
ATOM 1169 C C . LEU A 1 155 ? 4.959 -8.186 -7.823 1.00 95.31 155 LEU A C 1
ATOM 1171 O O . LEU A 1 155 ? 6.082 -8.348 -8.300 1.00 95.31 155 LEU A O 1
ATOM 1175 N N . LEU A 1 156 ? 4.665 -8.520 -6.560 1.00 95.06 156 LEU A N 1
ATOM 1176 C CA . LEU A 1 156 ? 5.674 -8.963 -5.589 1.00 95.06 156 LEU A CA 1
ATOM 1177 C C . LEU A 1 156 ? 6.389 -10.247 -6.023 1.00 95.06 156 LEU A C 1
ATOM 1179 O O . LEU A 1 156 ? 7.614 -10.263 -6.119 1.00 95.06 156 LEU A O 1
ATOM 1183 N N . ALA A 1 157 ? 5.637 -11.314 -6.305 1.00 94.12 157 ALA A N 1
ATOM 1184 C CA . ALA A 1 157 ? 6.230 -12.601 -6.666 1.00 94.12 157 ALA A CA 1
ATOM 1185 C C . ALA A 1 157 ? 6.972 -12.561 -8.019 1.00 94.12 157 ALA A C 1
ATOM 1187 O O . ALA A 1 157 ? 8.117 -13.013 -8.063 1.00 94.12 157 ALA A O 1
ATOM 1188 N N . PRO A 1 158 ? 6.412 -11.977 -9.100 1.00 94.06 158 PRO A N 1
ATOM 1189 C CA . PRO A 1 158 ? 7.115 -11.891 -10.379 1.00 94.06 158 PRO A CA 1
ATOM 1190 C C . PRO A 1 158 ? 8.407 -11.066 -10.314 1.00 94.06 158 PRO A C 1
ATOM 1192 O O . PRO A 1 158 ? 9.427 -11.492 -10.851 1.00 94.06 158 PRO A O 1
ATOM 1195 N N . LEU A 1 159 ? 8.403 -9.908 -9.642 1.00 95.50 159 LEU A N 1
ATOM 1196 C CA . LEU A 1 159 ? 9.606 -9.072 -9.522 1.00 95.50 159 LEU A CA 1
ATOM 1197 C C . LEU A 1 159 ? 10.678 -9.719 -8.641 1.00 95.50 159 LEU A C 1
ATOM 1199 O O . LEU A 1 159 ? 11.872 -9.523 -8.880 1.00 95.50 159 LEU A O 1
ATOM 1203 N N . LYS A 1 160 ? 10.279 -10.555 -7.677 1.00 95.00 160 LYS A N 1
ATOM 1204 C CA . LYS A 1 160 ? 11.236 -11.279 -6.843 1.00 95.00 160 LYS A CA 1
ATOM 1205 C C . LYS A 1 160 ? 12.096 -12.266 -7.643 1.00 95.00 160 LYS A C 1
ATOM 1207 O O . LYS A 1 160 ? 13.229 -12.507 -7.244 1.00 95.00 160 LYS A O 1
ATOM 1212 N N . LEU A 1 161 ? 11.618 -12.763 -8.790 1.00 94.88 161 LEU A N 1
ATOM 1213 C CA . LEU A 1 161 ? 12.386 -13.645 -9.687 1.00 94.88 161 LEU A CA 1
ATOM 1214 C C . LEU A 1 161 ? 13.648 -12.987 -10.265 1.00 94.88 161 LEU A C 1
ATOM 1216 O O . LEU A 1 161 ? 14.558 -13.689 -10.689 1.00 94.88 161 LEU A O 1
ATOM 1220 N N . ILE A 1 162 ? 13.696 -11.653 -10.294 1.00 93.81 162 ILE A N 1
ATOM 1221 C CA . ILE A 1 162 ? 14.851 -10.863 -10.751 1.00 93.81 162 ILE A CA 1
ATOM 1222 C C . ILE A 1 162 ? 15.513 -10.095 -9.596 1.00 93.81 162 ILE A C 1
ATOM 1224 O O . ILE A 1 162 ? 16.216 -9.107 -9.818 1.00 93.81 162 ILE A O 1
ATOM 1228 N N . ASP A 1 163 ? 15.245 -10.519 -8.356 1.00 94.31 163 ASP A N 1
ATOM 1229 C CA . ASP A 1 163 ? 15.704 -9.884 -7.118 1.00 94.31 163 ASP A CA 1
ATOM 1230 C C . ASP A 1 163 ? 15.412 -8.384 -7.043 1.00 94.31 163 ASP A C 1
ATOM 1232 O O . ASP A 1 163 ? 16.224 -7.593 -6.564 1.00 94.31 163 ASP A O 1
ATOM 1236 N N . ARG A 1 164 ? 14.228 -7.991 -7.520 1.00 94.88 164 ARG A N 1
ATOM 1237 C CA . ARG A 1 164 ? 13.715 -6.624 -7.417 1.00 94.88 164 ARG A CA 1
ATOM 1238 C C . ARG A 1 164 ? 12.451 -6.593 -6.569 1.00 94.88 164 ARG A C 1
ATOM 1240 O O . ARG A 1 164 ? 11.651 -7.527 -6.587 1.00 94.88 164 ARG A O 1
ATOM 1247 N N . ALA A 1 165 ? 12.231 -5.479 -5.881 1.00 94.94 165 ALA A N 1
ATOM 1248 C CA . ALA A 1 165 ? 10.978 -5.182 -5.196 1.00 94.94 165 ALA A CA 1
ATOM 1249 C C . ALA A 1 165 ? 10.349 -3.871 -5.709 1.00 94.94 165 ALA A C 1
ATOM 1251 O O . ALA A 1 165 ? 11.067 -2.908 -5.989 1.00 94.94 165 ALA A O 1
ATOM 1252 N N . PRO A 1 166 ? 9.009 -3.783 -5.811 1.00 96.19 166 PRO A N 1
ATOM 1253 C CA . PRO A 1 166 ? 8.332 -2.528 -6.120 1.00 96.19 166 PRO A CA 1
ATOM 1254 C C . PRO A 1 166 ? 8.380 -1.577 -4.911 1.00 96.19 166 PRO A C 1
ATOM 1256 O O . PRO A 1 166 ? 7.806 -1.858 -3.860 1.00 96.19 166 PRO A O 1
ATOM 1259 N N . LYS A 1 167 ? 9.035 -0.422 -5.068 1.00 95.31 167 LYS A N 1
ATOM 1260 C CA . LYS A 1 167 ? 9.051 0.683 -4.089 1.00 95.31 167 LYS A CA 1
ATOM 1261 C C . LYS A 1 167 ? 7.890 1.653 -4.275 1.00 95.31 167 LYS A C 1
ATOM 1263 O O . LYS A 1 167 ? 7.476 2.302 -3.315 1.00 95.31 167 LYS A O 1
ATOM 1268 N N . SER A 1 168 ? 7.363 1.773 -5.491 1.00 95.50 168 SER A N 1
ATOM 1269 C CA . SER A 1 168 ? 6.158 2.558 -5.746 1.00 95.50 168 SER A CA 1
ATOM 1270 C C . S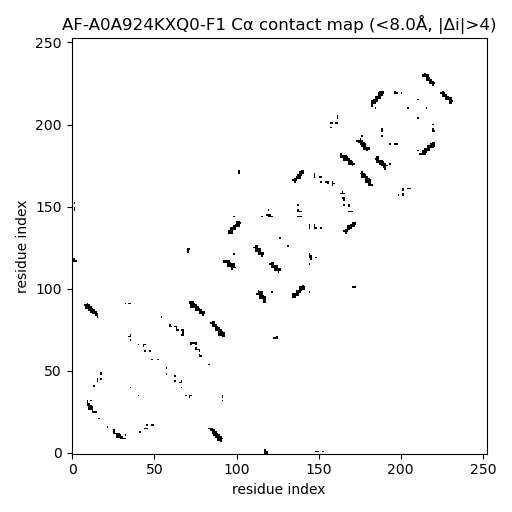ER A 1 168 ? 5.310 1.968 -6.863 1.00 95.50 168 SER A C 1
ATOM 1272 O O . SER A 1 168 ? 5.849 1.481 -7.853 1.00 95.50 168 SER A O 1
ATOM 1274 N N . VAL A 1 169 ? 3.986 2.037 -6.715 1.00 96.88 169 VAL A N 1
ATOM 1275 C CA . VAL A 1 169 ? 3.022 1.690 -7.765 1.00 96.88 169 VAL A CA 1
ATOM 1276 C C . VAL A 1 169 ? 2.012 2.819 -7.882 1.00 96.88 169 VAL A C 1
ATOM 1278 O O . VAL A 1 169 ? 1.368 3.198 -6.905 1.00 96.88 169 VAL A O 1
ATOM 1281 N N . VAL A 1 170 ? 1.881 3.356 -9.087 1.00 96.19 170 VAL A N 1
ATOM 1282 C CA . VAL A 1 170 ? 1.028 4.505 -9.376 1.00 96.19 170 VAL A CA 1
ATOM 1283 C C . VAL A 1 170 ? 0.029 4.126 -10.455 1.00 96.19 170 VAL A C 1
ATOM 1285 O O . VAL A 1 170 ? 0.412 3.686 -11.541 1.00 96.19 170 VAL A O 1
ATOM 1288 N N . MET A 1 171 ? -1.250 4.356 -10.173 1.00 95.69 171 MET A N 1
ATOM 1289 C CA . MET A 1 171 ? -2.302 4.403 -11.174 1.00 95.69 171 MET A CA 1
ATOM 1290 C C . MET A 1 171 ? -2.671 5.858 -11.450 1.00 95.69 171 MET A C 1
ATOM 1292 O O . MET A 1 171 ? -3.053 6.617 -10.567 1.00 95.69 171 MET A O 1
ATOM 1296 N N . THR A 1 172 ? -2.573 6.271 -12.704 1.00 92.31 172 THR A N 1
ATOM 1297 C CA . THR A 1 172 ? -3.000 7.616 -13.113 1.00 92.31 172 THR A CA 1
ATOM 1298 C C . THR A 1 172 ? -4.533 7.708 -13.206 1.00 92.31 172 THR A C 1
ATOM 1300 O O . THR A 1 172 ? -5.196 6.685 -13.389 1.00 92.31 172 THR A O 1
ATOM 1303 N N . PRO A 1 173 ? -5.129 8.919 -13.221 1.00 90.19 173 PRO A N 1
ATOM 1304 C CA . PRO A 1 173 ? -6.562 9.106 -13.498 1.00 90.19 173 PRO A CA 1
ATOM 1305 C C . PRO A 1 173 ? -7.048 8.482 -14.812 1.00 90.19 173 PRO A C 1
ATOM 1307 O O . PRO A 1 173 ? -8.220 8.153 -14.955 1.00 90.19 173 PRO A O 1
ATOM 1310 N N . ARG A 1 174 ? -6.141 8.269 -15.773 1.00 91.50 174 ARG A N 1
ATOM 1311 C CA . ARG A 1 174 ? -6.423 7.594 -17.050 1.00 91.50 174 ARG A CA 1
ATOM 1312 C C . ARG A 1 174 ? -6.222 6.071 -16.992 1.00 91.50 174 ARG A C 1
ATOM 1314 O O . ARG A 1 174 ? -6.115 5.443 -18.043 1.00 91.50 174 ARG A O 1
ATOM 1321 N N . ARG A 1 175 ? -6.125 5.491 -15.789 1.00 93.38 175 ARG A N 1
ATOM 1322 C CA . ARG A 1 175 ? -5.853 4.065 -15.521 1.00 93.38 175 ARG A CA 1
ATOM 1323 C C . ARG A 1 175 ? -4.580 3.526 -16.182 1.00 93.38 175 ARG A C 1
ATOM 1325 O O . ARG A 1 175 ? -4.501 2.356 -16.537 1.00 93.38 175 ARG A O 1
ATOM 1332 N N . ALA A 1 176 ? -3.577 4.379 -16.376 1.00 94.56 176 ALA A N 1
ATOM 1333 C CA . ALA A 1 176 ? -2.244 3.930 -16.771 1.00 94.56 176 ALA A CA 1
ATOM 1334 C C . ALA A 1 176 ? -1.395 3.638 -15.531 1.00 94.56 176 ALA A C 1
ATOM 1336 O O . ALA A 1 176 ? -1.404 4.437 -14.593 1.00 94.56 176 ALA A O 1
ATOM 1337 N N . TRP A 1 177 ? -0.650 2.536 -15.578 1.00 96.44 177 TRP A N 1
ATOM 1338 C CA . TRP A 1 177 ? 0.187 2.032 -14.498 1.00 96.44 177 TRP A CA 1
ATOM 1339 C C . TRP A 1 177 ? 1.655 2.408 -14.681 1.00 96.44 177 TRP A C 1
ATOM 1341 O O . TRP A 1 177 ? 2.209 2.320 -15.784 1.00 96.44 177 TRP A O 1
ATOM 1351 N N . GLN A 1 178 ? 2.284 2.786 -13.574 1.00 96.06 178 GLN A N 1
ATOM 1352 C CA . GLN A 1 178 ? 3.722 3.003 -13.450 1.00 96.06 178 GLN A CA 1
ATOM 1353 C C . GLN A 1 178 ? 4.232 2.307 -12.186 1.00 96.06 178 GLN A C 1
ATOM 1355 O O . GLN A 1 178 ? 3.565 2.334 -11.152 1.00 96.06 178 GLN A O 1
ATOM 1360 N N . VAL A 1 179 ? 5.406 1.685 -12.265 1.00 97.06 179 VAL A N 1
ATOM 1361 C CA . VAL A 1 179 ? 6.021 0.953 -11.148 1.00 97.06 179 VAL A CA 1
ATOM 1362 C C . VAL A 1 179 ? 7.459 1.416 -10.986 1.00 97.06 179 VAL A C 1
ATOM 1364 O O . VAL A 1 179 ? 8.225 1.349 -11.940 1.00 97.06 179 VAL A O 1
ATOM 1367 N N . LYS A 1 180 ? 7.847 1.865 -9.793 1.00 95.75 180 LYS A N 1
ATOM 1368 C CA . LYS A 1 180 ? 9.246 2.145 -9.453 1.00 95.75 180 LYS A CA 1
ATOM 1369 C C . LYS A 1 180 ? 9.815 0.999 -8.626 1.00 95.75 180 LYS A C 1
ATOM 1371 O O . LYS A 1 180 ? 9.201 0.602 -7.636 1.00 95.75 180 LYS A O 1
ATOM 1376 N N . LEU A 1 181 ? 10.975 0.491 -9.020 1.00 95.88 181 LEU A N 1
ATOM 1377 C CA . LEU A 1 181 ? 11.695 -0.579 -8.336 1.00 95.88 181 LEU A CA 1
ATOM 1378 C C . LEU A 1 181 ? 12.662 -0.037 -7.272 1.00 95.88 181 LEU A C 1
ATOM 1380 O O . LEU A 1 181 ? 12.934 1.163 -7.198 1.00 95.88 181 LEU A O 1
ATOM 1384 N N . ASP A 1 182 ? 13.171 -0.939 -6.438 1.00 93.31 182 ASP A N 1
ATOM 1385 C CA . ASP A 1 182 ? 14.145 -0.670 -5.374 1.00 93.31 182 ASP A CA 1
ATOM 1386 C C . ASP A 1 182 ? 15.499 -0.135 -5.853 1.00 93.31 182 ASP A C 1
ATOM 1388 O O . ASP A 1 182 ? 16.122 0.646 -5.141 1.00 93.31 182 ASP A O 1
ATOM 1392 N N . ASN A 1 183 ? 15.914 -0.477 -7.069 1.00 90.62 183 ASN A N 1
ATOM 1393 C CA . ASN A 1 183 ? 17.117 0.037 -7.721 1.00 90.62 183 ASN A CA 1
ATOM 1394 C C . ASN A 1 183 ? 16.884 1.317 -8.535 1.00 90.62 183 ASN A C 1
ATOM 1396 O O . ASN A 1 183 ? 17.709 1.663 -9.369 1.00 90.62 183 ASN A O 1
ATOM 1400 N N . GLY A 1 184 ? 15.741 1.982 -8.351 1.00 90.31 184 GLY A N 1
ATOM 1401 C CA . GLY A 1 184 ? 15.467 3.278 -8.968 1.00 90.31 184 GLY A CA 1
ATOM 1402 C C . GLY A 1 184 ? 14.852 3.233 -10.368 1.00 90.31 184 GLY A C 1
ATOM 1403 O O . GLY A 1 184 ? 14.327 4.256 -10.813 1.00 90.31 184 GLY A O 1
ATOM 1404 N N . ILE A 1 185 ? 14.794 2.065 -11.023 1.00 93.06 185 ILE A N 1
ATOM 1405 C CA . ILE A 1 185 ? 14.129 1.907 -12.326 1.00 93.06 185 ILE A CA 1
ATOM 1406 C C . ILE A 1 185 ? 12.644 2.263 -12.221 1.00 93.06 185 ILE A C 1
ATOM 1408 O O . ILE A 1 185 ? 11.928 1.731 -11.372 1.00 93.06 185 ILE A O 1
ATOM 1412 N N . ALA A 1 186 ? 12.158 3.099 -13.135 1.00 94.44 186 ALA A N 1
ATOM 1413 C CA . ALA A 1 186 ? 10.740 3.377 -13.319 1.00 94.44 186 ALA A CA 1
ATOM 1414 C C . ALA A 1 186 ? 10.217 2.692 -14.588 1.00 94.44 186 ALA A C 1
ATOM 1416 O O . ALA A 1 186 ? 10.672 2.976 -15.690 1.00 94.44 186 ALA A O 1
ATOM 1417 N N . ILE A 1 187 ? 9.234 1.812 -14.445 1.00 95.38 187 ILE A N 1
ATOM 1418 C CA . ILE A 1 187 ? 8.611 1.057 -15.529 1.00 95.38 187 ILE A CA 1
ATOM 1419 C C . ILE A 1 187 ? 7.262 1.688 -15.857 1.00 95.38 187 ILE A C 1
ATOM 1421 O O . ILE A 1 187 ? 6.371 1.763 -15.009 1.00 95.38 187 ILE A O 1
ATOM 1425 N N . GLU A 1 188 ? 7.079 2.108 -17.102 1.00 95.56 188 GLU A N 1
ATOM 1426 C CA . GLU A 1 188 ? 5.797 2.578 -17.610 1.00 95.56 188 GLU A CA 1
ATOM 1427 C C . GLU A 1 188 ? 5.056 1.426 -18.297 1.00 95.56 188 GLU A C 1
ATOM 1429 O O . GLU A 1 188 ? 5.385 1.032 -19.415 1.00 95.56 188 GLU A O 1
ATOM 1434 N N . LEU A 1 189 ? 4.031 0.890 -17.633 1.00 94.94 189 LEU A N 1
ATOM 1435 C CA . LEU A 1 189 ? 3.259 -0.260 -18.120 1.00 94.94 189 LEU A CA 1
ATOM 1436 C C . LEU A 1 189 ? 2.057 0.165 -18.971 1.00 94.94 189 LEU A C 1
ATOM 1438 O O . LEU A 1 189 ? 1.580 -0.605 -19.799 1.00 94.94 189 LEU A O 1
ATOM 1442 N N . GLY A 1 190 ? 1.570 1.399 -18.827 1.00 93.50 190 GLY A N 1
ATOM 1443 C CA . GLY A 1 190 ? 0.394 1.875 -19.558 1.00 93.50 190 GLY A CA 1
ATOM 1444 C C . GLY A 1 190 ? -0.913 1.278 -19.027 1.00 93.50 190 GLY A C 1
ATOM 1445 O O . GLY A 1 190 ? -0.992 0.887 -17.868 1.00 93.50 190 GLY A O 1
ATOM 1446 N N . ARG A 1 191 ? -1.971 1.280 -19.848 1.00 92.69 191 ARG A N 1
ATOM 1447 C CA . ARG A 1 191 ? -3.345 0.949 -19.410 1.00 92.69 191 ARG A CA 1
ATOM 1448 C C . ARG A 1 191 ? -3.786 -0.500 -19.636 1.00 92.69 191 ARG A C 1
ATOM 1450 O O . ARG A 1 191 ? -4.741 -0.943 -19.017 1.00 92.69 191 ARG A O 1
ATOM 1457 N N . ALA A 1 192 ? -3.168 -1.184 -20.592 1.00 90.62 192 ALA A N 1
ATOM 1458 C CA . ALA A 1 192 ? -3.611 -2.476 -21.106 1.00 90.62 192 ALA A CA 1
ATOM 1459 C C . ALA A 1 192 ? -2.430 -3.437 -21.144 1.00 90.62 192 ALA A C 1
ATOM 1461 O O . ALA A 1 192 ? -1.287 -2.982 -21.207 1.00 90.62 192 ALA A O 1
ATOM 1462 N N . GLU A 1 193 ? -2.732 -4.735 -21.129 1.00 92.12 193 GLU A N 1
ATOM 1463 C CA . GLU A 1 193 ? -1.739 -5.814 -21.182 1.00 92.12 193 GLU A CA 1
ATOM 1464 C C . GLU A 1 193 ? -0.658 -5.679 -20.088 1.00 92.12 193 GLU A C 1
ATOM 1466 O O . GLU A 1 193 ? 0.533 -5.881 -20.322 1.00 92.12 193 GLU A O 1
ATOM 1471 N N . VAL A 1 194 ? -1.050 -5.206 -18.898 1.00 92.75 194 VAL A N 1
ATOM 1472 C CA . VAL A 1 194 ? -0.109 -4.873 -17.814 1.00 92.75 194 VAL A CA 1
ATOM 1473 C C . VAL A 1 194 ? 0.674 -6.114 -17.386 1.00 92.75 194 VAL A C 1
ATOM 1475 O O . VAL A 1 194 ? 1.884 -6.031 -17.177 1.00 92.75 194 VAL A O 1
ATOM 1478 N N . ASP A 1 195 ? -0.009 -7.255 -17.310 1.00 93.19 195 ASP A N 1
ATOM 1479 C CA . ASP A 1 195 ? 0.560 -8.534 -16.892 1.00 93.19 195 ASP A CA 1
ATOM 1480 C C . ASP A 1 195 ? 1.514 -9.105 -17.956 1.00 93.19 195 ASP A C 1
ATOM 1482 O O . ASP A 1 195 ? 2.627 -9.534 -17.645 1.00 93.19 195 ASP A O 1
ATOM 1486 N N . GLU A 1 196 ? 1.167 -9.006 -19.238 1.00 93.75 196 GLU A N 1
ATOM 1487 C CA . GLU A 1 196 ? 2.047 -9.404 -20.339 1.00 93.75 196 GLU A CA 1
ATOM 1488 C C . GLU A 1 196 ? 3.282 -8.498 -20.434 1.00 93.75 196 GLU A C 1
ATOM 1490 O O . GLU A 1 196 ? 4.392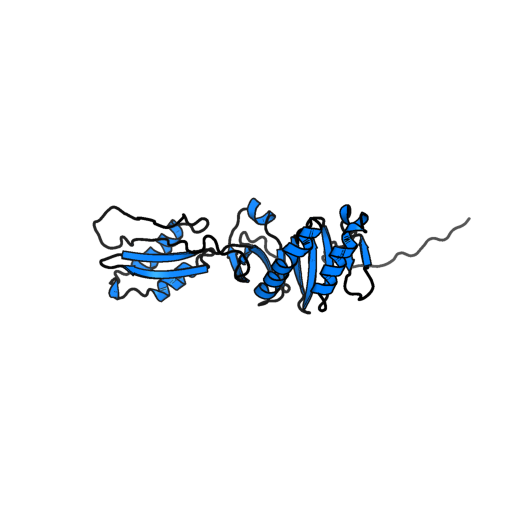 -8.961 -20.725 1.00 93.75 196 GLU A O 1
ATOM 1495 N N . ARG A 1 197 ? 3.112 -7.197 -20.176 1.00 94.75 197 ARG A N 1
ATOM 1496 C CA . ARG A 1 197 ? 4.200 -6.211 -20.186 1.00 94.75 197 ARG A CA 1
ATOM 1497 C C . ARG A 1 197 ? 5.162 -6.435 -19.032 1.00 94.75 197 ARG A C 1
ATOM 1499 O O . ARG A 1 197 ? 6.365 -6.461 -19.273 1.00 94.75 197 ARG A O 1
ATOM 1506 N N . ILE A 1 198 ? 4.678 -6.660 -17.811 1.00 94.50 198 ILE A N 1
ATOM 1507 C CA . ILE A 1 198 ? 5.582 -6.950 -16.692 1.00 94.50 198 ILE A CA 1
ATOM 1508 C C . ILE A 1 198 ? 6.301 -8.290 -16.889 1.00 94.50 198 ILE A C 1
ATOM 1510 O O . ILE A 1 198 ? 7.512 -8.359 -16.688 1.00 94.50 198 ILE A O 1
ATOM 1514 N N . ALA A 1 199 ? 5.614 -9.325 -17.382 1.00 94.06 199 ALA A N 1
ATOM 1515 C CA . ALA A 1 199 ? 6.236 -10.616 -17.675 1.00 94.06 199 ALA A CA 1
ATOM 1516 C C . ALA A 1 199 ? 7.341 -10.495 -18.739 1.00 94.06 199 ALA A C 1
ATOM 1518 O O . ALA A 1 199 ? 8.398 -11.121 -18.635 1.00 94.06 199 ALA A O 1
ATOM 1519 N N . ARG A 1 200 ? 7.127 -9.656 -19.760 1.00 93.06 200 ARG A N 1
ATOM 1520 C CA . ARG A 1 200 ? 8.152 -9.350 -20.763 1.00 93.06 200 ARG A CA 1
ATOM 1521 C C . ARG A 1 200 ? 9.345 -8.623 -20.154 1.00 93.06 200 ARG A C 1
ATOM 1523 O O . ARG A 1 200 ? 10.470 -9.012 -20.442 1.00 93.06 200 ARG A O 1
ATOM 1530 N N . PHE A 1 201 ? 9.106 -7.616 -19.314 1.00 93.69 201 PHE A N 1
ATOM 1531 C CA . PHE A 1 201 ? 10.180 -6.905 -18.620 1.00 93.69 201 PHE A CA 1
ATOM 1532 C C . PHE A 1 201 ? 11.037 -7.877 -17.803 1.00 93.69 201 PHE A C 1
ATOM 1534 O O . PHE A 1 201 ? 12.251 -7.895 -17.967 1.00 93.69 201 PHE A O 1
ATOM 1541 N N . ILE A 1 202 ? 10.404 -8.741 -17.004 1.00 94.19 202 ILE A N 1
ATOM 1542 C CA . ILE A 1 202 ? 11.084 -9.742 -16.170 1.00 94.19 202 ILE A CA 1
ATOM 1543 C C . ILE A 1 202 ? 11.956 -10.674 -17.015 1.00 94.19 202 ILE A C 1
ATOM 1545 O O . ILE A 1 202 ? 13.103 -10.922 -16.659 1.00 94.19 202 ILE A O 1
ATOM 1549 N N . ARG A 1 203 ? 11.448 -11.148 -18.161 1.00 93.31 203 ARG A N 1
ATOM 1550 C CA . ARG A 1 203 ? 12.210 -12.022 -19.067 1.00 93.31 203 ARG A CA 1
ATOM 1551 C C . ARG A 1 203 ? 13.426 -11.329 -19.685 1.00 93.31 203 ARG A C 1
ATOM 1553 O O . ARG A 1 203 ? 14.431 -11.985 -19.917 1.00 93.31 203 ARG A O 1
ATOM 1560 N N . THR A 1 204 ? 13.331 -10.037 -19.995 1.00 91.50 204 THR A N 1
ATOM 1561 C CA . THR A 1 204 ? 14.409 -9.295 -20.672 1.00 91.50 204 THR A CA 1
ATOM 1562 C C . THR A 1 204 ? 15.392 -8.648 -19.691 1.00 91.50 204 THR A C 1
ATOM 1564 O O . THR A 1 204 ? 16.522 -8.365 -20.066 1.00 91.50 204 THR A O 1
ATOM 1567 N N . TYR A 1 205 ? 15.003 -8.435 -18.434 1.00 91.94 205 TYR A N 1
ATOM 1568 C CA . TYR A 1 205 ? 15.819 -7.758 -17.423 1.00 91.94 205 TYR A CA 1
ATOM 1569 C C . TYR A 1 205 ? 17.238 -8.340 -17.221 1.00 91.94 205 TYR A C 1
ATOM 1571 O O . TYR A 1 205 ? 18.176 -7.542 -17.137 1.00 91.94 205 TYR A O 1
ATOM 1579 N N . PRO A 1 206 ? 17.456 -9.674 -17.193 1.00 89.75 206 PRO A N 1
ATOM 1580 C CA . PRO A 1 206 ? 18.801 -10.248 -17.056 1.00 89.75 206 PRO A CA 1
ATOM 1581 C C . PRO A 1 206 ? 19.757 -9.868 -18.195 1.00 89.75 206 PRO A C 1
ATOM 1583 O O . PRO A 1 206 ? 20.953 -9.719 -17.966 1.00 89.75 206 PRO A O 1
ATOM 1586 N N . GLU A 1 207 ? 19.222 -9.635 -19.396 1.00 89.44 207 GLU A N 1
ATOM 1587 C CA . GLU A 1 207 ? 19.985 -9.262 -20.597 1.00 89.44 207 GLU A CA 1
ATOM 1588 C C . GLU A 1 207 ? 20.358 -7.767 -20.628 1.00 89.44 207 GLU A C 1
ATOM 1590 O O . GLU A 1 207 ? 21.006 -7.294 -21.561 1.00 89.44 207 GLU A O 1
ATOM 1595 N N . LEU A 1 208 ? 19.934 -6.989 -19.623 1.00 86.88 208 LEU A N 1
ATOM 1596 C CA . LEU A 1 208 ? 20.088 -5.533 -19.565 1.00 86.88 208 LEU A CA 1
ATOM 1597 C C . LEU A 1 208 ? 20.935 -5.107 -18.354 1.00 86.88 208 LEU A C 1
ATOM 1599 O O . LEU A 1 208 ? 20.422 -4.449 -17.444 1.00 86.88 208 LEU A O 1
ATOM 1603 N N . PRO A 1 209 ? 22.250 -5.404 -18.331 1.00 82.50 209 PRO A N 1
ATOM 1604 C CA . PRO A 1 209 ? 23.111 -5.091 -17.188 1.00 82.50 209 PRO A CA 1
ATOM 1605 C C . PRO A 1 209 ? 23.183 -3.586 -16.891 1.00 82.50 209 PRO A C 1
ATOM 1607 O O . PRO A 1 209 ? 23.317 -3.189 -15.738 1.00 82.50 209 PRO A O 1
ATOM 1610 N N . ALA A 1 210 ? 23.009 -2.730 -17.904 1.00 79.19 210 ALA A N 1
ATOM 1611 C CA . ALA A 1 210 ? 22.973 -1.277 -17.728 1.00 79.19 210 ALA A CA 1
ATOM 1612 C C . ALA A 1 210 ? 21.838 -0.806 -16.797 1.00 79.19 210 ALA A C 1
ATOM 1614 O O . ALA A 1 210 ? 22.013 0.165 -16.064 1.00 79.19 210 ALA A O 1
ATOM 1615 N N . LEU A 1 211 ? 20.697 -1.508 -16.781 1.00 79.62 211 LEU A N 1
ATOM 1616 C CA . LEU A 1 211 ? 19.579 -1.189 -15.888 1.00 79.62 211 LEU A CA 1
ATOM 1617 C C . LEU A 1 211 ? 19.870 -1.553 -14.428 1.00 79.62 211 LEU A C 1
ATOM 1619 O O . LEU A 1 211 ? 19.218 -1.044 -13.526 1.00 79.62 211 LEU A O 1
ATOM 1623 N N . GLN A 1 212 ? 20.849 -2.418 -14.171 1.00 76.06 212 GLN A N 1
ATOM 1624 C CA . GLN A 1 212 ? 21.166 -2.857 -12.812 1.00 76.06 212 GLN A CA 1
ATOM 1625 C C . GLN A 1 212 ? 22.001 -1.827 -12.039 1.00 76.06 212 GLN A C 1
ATOM 1627 O O . GLN A 1 212 ? 22.093 -1.920 -10.818 1.00 76.06 212 GLN A O 1
ATOM 1632 N N . VAL A 1 213 ? 22.600 -0.856 -12.738 1.00 75.12 213 VAL A N 1
ATOM 1633 C CA . VAL A 1 213 ? 23.595 0.074 -12.176 1.00 75.12 213 VAL A CA 1
ATOM 1634 C C . VAL A 1 213 ? 23.138 1.537 -12.249 1.00 75.12 213 VAL A C 1
ATOM 1636 O O . VAL A 1 213 ? 23.712 2.391 -11.579 1.00 75.12 213 VAL A O 1
ATOM 1639 N N . VAL A 1 214 ? 22.114 1.850 -13.050 1.00 77.81 214 VAL A N 1
ATOM 1640 C CA . VAL A 1 214 ? 21.698 3.233 -13.326 1.00 77.81 214 VAL A CA 1
ATOM 1641 C C . VAL A 1 214 ? 20.186 3.387 -13.207 1.00 77.81 214 VAL A C 1
ATOM 1643 O O . VAL A 1 214 ? 19.424 2.565 -13.718 1.00 77.81 214 VAL A O 1
ATOM 1646 N N . ASP A 1 215 ? 19.756 4.504 -12.618 1.00 84.25 215 ASP A N 1
ATOM 1647 C CA . ASP A 1 215 ? 18.363 4.935 -12.663 1.00 84.25 215 ASP A CA 1
ATOM 1648 C C . ASP A 1 215 ? 17.917 5.130 -14.120 1.00 84.25 215 ASP A C 1
ATOM 1650 O O . ASP A 1 215 ? 18.477 5.926 -14.887 1.00 84.25 215 ASP A O 1
ATOM 1654 N N . ALA A 1 216 ? 16.858 4.429 -14.506 1.00 88.69 216 ALA A N 1
ATOM 1655 C CA . ALA A 1 216 ? 16.344 4.464 -15.864 1.00 88.69 216 ALA A CA 1
ATOM 1656 C C . ALA A 1 216 ? 14.820 4.435 -15.887 1.00 88.69 216 ALA A C 1
ATOM 1658 O O . ALA A 1 216 ? 14.163 3.873 -15.012 1.00 88.69 216 ALA A O 1
ATOM 1659 N N . VAL A 1 217 ? 14.254 5.019 -16.937 1.00 91.69 217 VAL A N 1
ATOM 1660 C CA . VAL A 1 217 ? 12.840 4.903 -17.265 1.00 91.69 217 VAL A CA 1
ATOM 1661 C C . VAL A 1 217 ? 12.690 3.923 -18.414 1.00 91.69 217 VAL A C 1
ATOM 1663 O O . VAL A 1 217 ? 13.245 4.119 -19.496 1.00 91.69 217 VAL A O 1
ATOM 1666 N N . VAL A 1 218 ? 11.909 2.886 -18.169 1.00 92.44 218 VAL A N 1
ATOM 1667 C CA . VAL A 1 218 ? 11.665 1.773 -19.069 1.00 92.44 218 VAL A CA 1
ATOM 1668 C C . VAL A 1 218 ? 10.221 1.843 -19.554 1.00 92.44 218 VAL A C 1
ATOM 1670 O O . VAL A 1 218 ? 9.289 1.613 -18.788 1.00 92.44 218 VAL A O 1
ATOM 1673 N N . ASP A 1 219 ? 10.018 2.179 -20.824 1.00 93.00 219 ASP A N 1
ATOM 1674 C CA . ASP A 1 219 ? 8.684 2.217 -21.427 1.00 93.00 219 ASP A CA 1
ATOM 1675 C C . ASP A 1 219 ? 8.336 0.855 -22.046 1.00 93.00 219 ASP A C 1
ATOM 1677 O O . ASP A 1 219 ? 8.946 0.434 -23.032 1.00 93.00 219 ASP A O 1
ATOM 1681 N N . MET A 1 220 ? 7.349 0.175 -21.450 1.00 93.75 220 MET A N 1
ATOM 1682 C CA . MET A 1 220 ? 6.837 -1.133 -21.878 1.00 93.75 220 MET A CA 1
ATOM 1683 C C . MET A 1 220 ? 5.580 -1.024 -22.746 1.00 93.75 220 MET A C 1
ATOM 1685 O O . MET A 1 220 ? 4.945 -2.036 -23.047 1.00 93.75 220 MET A O 1
ATOM 1689 N N . ARG A 1 221 ? 5.150 0.187 -23.126 1.00 90.19 221 ARG A N 1
ATOM 1690 C CA . ARG A 1 221 ? 3.845 0.378 -23.774 1.00 90.19 221 ARG A CA 1
ATOM 1691 C C . ARG A 1 221 ? 3.761 -0.178 -25.193 1.00 90.19 221 ARG A C 1
ATOM 1693 O O . ARG A 1 221 ? 2.648 -0.377 -25.687 1.00 90.19 221 ARG A O 1
ATOM 1700 N N . TYR A 1 222 ? 4.902 -0.415 -25.831 1.00 83.50 222 TYR A N 1
ATOM 1701 C CA . TYR A 1 222 ? 5.001 -0.914 -27.198 1.00 83.50 222 TYR A CA 1
ATOM 1702 C C . TYR A 1 222 ? 4.974 -2.446 -27.227 1.00 83.50 222 TYR A C 1
ATOM 1704 O O . TYR A 1 222 ? 5.617 -3.115 -26.424 1.00 83.50 222 TYR A O 1
ATOM 1712 N N . GLN A 1 223 ? 4.219 -3.031 -28.159 1.00 71.88 223 GLN A N 1
ATOM 1713 C CA . GLN A 1 223 ? 3.968 -4.480 -28.192 1.00 71.88 223 GLN A CA 1
ATOM 1714 C C . GLN A 1 223 ? 5.202 -5.329 -28.530 1.00 71.88 223 GLN A C 1
ATOM 1716 O O . GLN A 1 223 ? 5.292 -6.460 -28.064 1.00 71.88 223 GLN A O 1
ATOM 1721 N N . SER A 1 224 ? 6.162 -4.793 -29.282 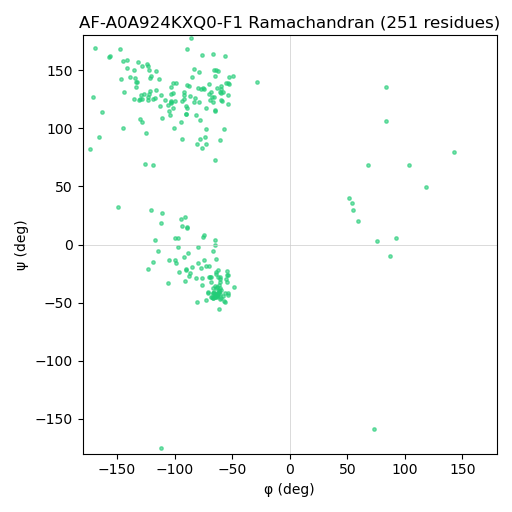1.00 68.81 224 SER A N 1
ATOM 1722 C CA . SER A 1 224 ? 7.342 -5.529 -29.760 1.00 68.81 224 SER A CA 1
ATOM 1723 C C . SER A 1 224 ? 8.674 -4.984 -29.238 1.00 68.81 224 SER A C 1
ATOM 1725 O O . SER A 1 224 ? 9.724 -5.489 -29.623 1.00 68.81 224 SER A O 1
ATOM 1727 N N . GLY A 1 225 ? 8.658 -3.971 -28.364 1.00 75.00 225 GLY A N 1
ATOM 1728 C CA . GLY A 1 225 ? 9.874 -3.261 -27.971 1.00 75.00 225 GLY A CA 1
ATOM 1729 C C . GLY A 1 225 ? 9.872 -2.743 -26.539 1.00 75.00 225 GLY A C 1
ATOM 1730 O O . GLY A 1 225 ? 8.851 -2.734 -25.853 1.00 75.00 225 GLY A O 1
ATOM 1731 N N . LEU A 1 226 ? 11.061 -2.318 -26.127 1.00 83.12 226 LEU A N 1
ATOM 1732 C CA . LEU A 1 226 ? 11.394 -1.699 -24.853 1.00 83.12 226 LEU A CA 1
ATOM 1733 C C . LEU A 1 226 ? 12.166 -0.422 -25.173 1.00 83.12 226 LEU A C 1
ATOM 1735 O O . LEU A 1 226 ? 13.164 -0.486 -25.892 1.00 83.12 226 LEU A O 1
ATOM 1739 N N . THR A 1 227 ? 11.751 0.710 -24.615 1.00 86.00 227 THR A N 1
ATOM 1740 C CA . THR A 1 227 ? 12.538 1.945 -24.720 1.00 86.00 227 THR A CA 1
ATOM 1741 C C . THR A 1 227 ? 13.155 2.264 -23.371 1.00 86.00 227 THR A C 1
ATOM 1743 O O . THR A 1 227 ? 12.438 2.408 -22.382 1.00 86.00 227 THR A O 1
ATOM 1746 N N . ILE A 1 228 ? 14.479 2.410 -23.338 1.00 86.31 228 ILE A N 1
ATOM 1747 C CA . ILE A 1 228 ? 15.227 2.803 -22.142 1.00 86.31 228 ILE A CA 1
ATOM 1748 C C . ILE A 1 228 ? 15.608 4.275 -22.271 1.00 86.31 228 ILE A C 1
ATOM 1750 O O . ILE A 1 228 ? 16.163 4.703 -23.282 1.00 86.31 228 ILE A O 1
ATOM 1754 N N . ARG A 1 229 ? 15.310 5.055 -21.235 1.00 85.44 229 ARG A N 1
ATOM 1755 C CA . ARG A 1 229 ? 15.733 6.449 -21.093 1.00 85.44 229 ARG A CA 1
ATOM 1756 C C . ARG A 1 229 ? 16.517 6.579 -19.793 1.00 85.44 229 ARG A C 1
ATOM 1758 O O . ARG A 1 229 ? 16.020 6.160 -18.753 1.00 85.44 229 ARG A O 1
ATOM 1765 N N . ASN A 1 230 ? 17.707 7.172 -19.827 1.00 77.19 230 ASN A N 1
ATOM 1766 C CA . ASN A 1 230 ? 18.453 7.462 -18.598 1.00 77.19 230 ASN A CA 1
ATOM 1767 C C . ASN A 1 230 ? 17.650 8.454 -17.747 1.00 77.19 230 ASN A C 1
ATOM 1769 O O . ASN A 1 230 ? 17.153 9.449 -18.277 1.00 77.19 230 ASN A O 1
ATOM 1773 N N . ALA A 1 231 ? 17.537 8.215 -16.440 1.00 64.50 231 ALA A N 1
ATOM 1774 C CA . ALA A 1 231 ? 16.743 9.061 -15.547 1.00 64.50 231 ALA A CA 1
ATOM 1775 C C . ALA A 1 231 ? 17.402 10.416 -15.219 1.00 64.50 231 ALA A C 1
ATOM 1777 O O . ALA A 1 231 ? 16.866 11.171 -14.404 1.00 64.50 231 ALA A O 1
ATOM 1778 N N . ASN A 1 232 ? 18.514 10.770 -15.883 1.00 52.22 232 ASN A N 1
ATOM 1779 C CA . ASN A 1 232 ? 19.060 12.126 -15.867 1.00 52.22 232 ASN A CA 1
ATOM 1780 C C . ASN A 1 232 ? 18.015 13.090 -16.449 1.00 52.22 232 ASN A C 1
ATOM 1782 O O . ASN A 1 232 ? 18.007 13.368 -17.646 1.00 52.22 232 ASN A O 1
ATOM 1786 N N . THR A 1 233 ? 17.165 13.623 -15.567 1.00 42.50 233 THR A N 1
ATOM 1787 C CA . THR A 1 233 ? 16.019 14.526 -15.786 1.00 42.50 233 THR A CA 1
ATOM 1788 C C . THR A 1 233 ? 14.643 13.851 -15.696 1.00 42.50 233 THR A C 1
ATOM 1790 O O . THR A 1 233 ? 13.874 13.847 -16.652 1.00 42.50 233 THR A O 1
ATOM 1793 N N . ILE A 1 234 ? 14.254 13.426 -14.492 1.00 37.00 234 ILE A N 1
ATOM 1794 C CA . ILE A 1 234 ? 12.913 13.756 -13.974 1.00 37.00 234 ILE A CA 1
ATOM 1795 C C . ILE A 1 234 ? 13.096 14.420 -12.605 1.00 37.00 234 ILE A C 1
ATOM 1797 O O . ILE A 1 234 ? 12.775 13.868 -11.559 1.00 37.00 234 ILE A O 1
ATOM 1801 N N . ALA A 1 235 ? 13.645 15.636 -12.615 1.00 33.59 235 ALA A N 1
ATOM 1802 C CA . ALA A 1 235 ? 13.293 16.588 -11.574 1.00 33.59 235 ALA A CA 1
ATOM 1803 C C . ALA A 1 235 ? 11.819 16.935 -11.800 1.00 33.59 235 ALA A C 1
ATOM 1805 O O . ALA A 1 235 ? 11.443 17.310 -12.916 1.00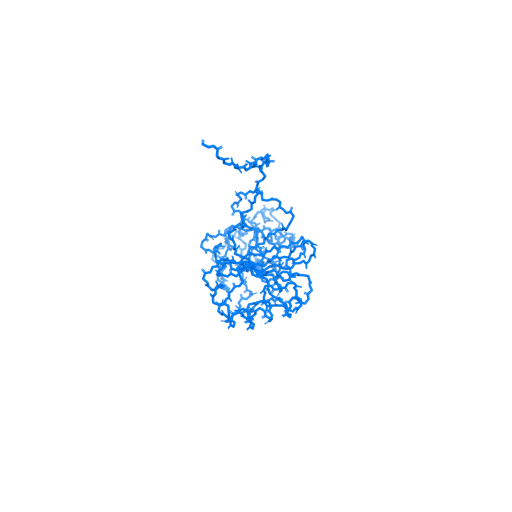 33.59 235 ALA A O 1
ATOM 1806 N N . ILE A 1 236 ? 10.988 16.797 -10.770 1.00 33.06 236 ILE A N 1
ATOM 1807 C CA . ILE A 1 236 ? 9.663 17.413 -10.740 1.00 33.06 236 ILE A CA 1
ATOM 1808 C C . ILE A 1 236 ? 9.907 18.914 -10.934 1.00 33.06 236 ILE A C 1
ATOM 1810 O O . ILE A 1 236 ? 10.363 19.608 -10.029 1.00 33.06 236 ILE A O 1
ATOM 1814 N N . ARG A 1 237 ? 9.729 19.407 -12.165 1.00 32.59 237 ARG A N 1
ATOM 1815 C CA . ARG A 1 237 ? 9.917 20.820 -12.492 1.00 32.59 237 ARG A CA 1
ATOM 1816 C C . ARG A 1 237 ? 8.736 21.587 -11.909 1.00 32.59 237 ARG A C 1
ATOM 1818 O O . ARG A 1 237 ? 7.705 21.720 -12.560 1.00 32.59 237 ARG A O 1
ATOM 1825 N N . SER A 1 238 ? 8.907 22.078 -10.683 1.00 31.48 238 SER A N 1
ATOM 1826 C CA . SER A 1 238 ? 8.133 23.206 -10.171 1.00 31.48 238 SER A CA 1
ATOM 1827 C C . SER A 1 238 ? 8.390 24.417 -11.074 1.00 31.48 238 SER A C 1
ATOM 1829 O O . SER A 1 238 ? 9.518 24.654 -11.518 1.00 31.48 238 SER A O 1
ATOM 1831 N N . GLY A 1 239 ? 7.316 25.107 -11.445 1.00 36.03 239 GLY A N 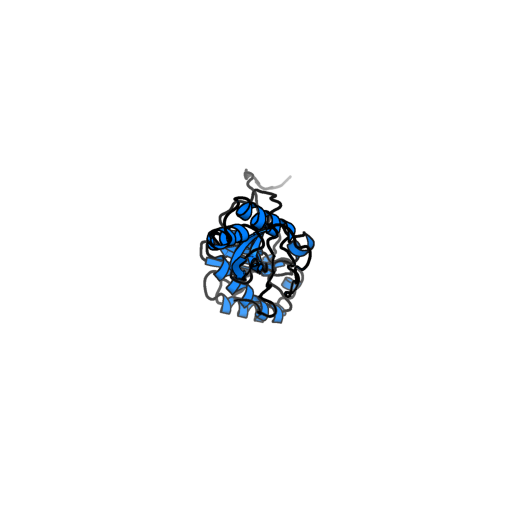1
ATOM 1832 C CA . GLY A 1 239 ? 7.305 26.107 -12.502 1.00 36.03 239 GLY A CA 1
ATOM 1833 C C . GLY A 1 239 ? 8.266 27.266 -12.249 1.00 36.03 239 GLY A C 1
ATOM 1834 O O . GLY A 1 239 ? 8.152 27.991 -11.269 1.00 36.03 239 GLY A O 1
ATOM 1835 N N . SER A 1 240 ? 9.155 27.502 -13.207 1.00 31.08 240 SER A N 1
ATOM 1836 C CA . SER A 1 240 ? 9.782 28.801 -13.419 1.00 31.08 240 SER A CA 1
ATOM 1837 C C . SER A 1 240 ? 9.964 29.003 -14.921 1.00 31.08 240 SER A C 1
ATOM 1839 O O . SER A 1 240 ? 10.362 28.095 -15.652 1.00 31.08 240 SER A O 1
ATOM 1841 N N . LYS A 1 241 ? 9.543 30.178 -15.383 1.00 31.84 241 LYS A N 1
ATOM 1842 C CA . LYS A 1 241 ? 9.368 30.577 -16.780 1.00 31.84 241 LYS A CA 1
ATOM 1843 C C . LYS A 1 241 ? 10.637 30.345 -17.613 1.00 31.84 241 LYS A C 1
ATOM 1845 O O . LYS A 1 241 ? 11.702 30.855 -17.290 1.00 31.84 241 LYS A O 1
ATOM 1850 N N . LEU A 1 242 ? 10.484 29.658 -18.745 1.00 29.22 242 LEU A N 1
ATOM 1851 C CA . LEU A 1 242 ? 11.452 29.651 -19.843 1.00 29.22 242 LEU A CA 1
ATOM 1852 C C . LEU A 1 242 ? 11.301 30.949 -20.648 1.00 29.22 242 LEU A C 1
ATOM 1854 O O . LEU A 1 242 ? 10.354 31.081 -21.423 1.00 29.22 242 LEU A O 1
ATOM 1858 N N . THR A 1 243 ? 12.245 31.880 -20.521 1.00 33.06 243 THR A N 1
ATOM 1859 C CA . THR A 1 243 ? 12.593 32.761 -21.642 1.00 33.06 243 THR A CA 1
ATOM 1860 C C . THR A 1 243 ? 13.737 32.113 -22.414 1.00 33.06 243 THR A C 1
ATOM 1862 O O . THR A 1 243 ? 14.752 31.687 -21.868 1.00 33.06 243 THR A O 1
ATOM 1865 N N . LYS A 1 244 ? 13.498 31.948 -23.712 1.00 35.25 244 LYS A N 1
ATOM 1866 C CA . LYS A 1 244 ? 14.344 31.264 -24.684 1.00 35.25 244 LYS A CA 1
ATOM 1867 C C . LYS A 1 244 ? 15.134 32.317 -25.456 1.00 35.25 244 LYS A C 1
ATOM 1869 O O . LYS A 1 244 ? 14.513 33.135 -26.123 1.00 35.25 244 LYS A O 1
ATOM 1874 N N . SER A 1 245 ? 16.459 32.219 -25.460 1.00 33.25 245 SER A N 1
ATOM 1875 C CA . SER A 1 245 ? 17.287 32.626 -26.605 1.00 33.25 245 SER A CA 1
ATOM 1876 C C . SER A 1 245 ? 18.708 32.077 -26.463 1.00 33.25 245 SER A C 1
ATOM 1878 O O . SER A 1 245 ? 19.598 32.683 -25.880 1.00 33.25 245 SER A O 1
ATOM 1880 N N . ALA A 1 246 ? 18.920 30.899 -27.049 1.00 32.06 246 ALA A N 1
ATOM 1881 C CA . ALA A 1 246 ? 20.216 30.529 -27.592 1.00 32.06 246 ALA A CA 1
ATOM 1882 C C . ALA A 1 246 ? 20.197 30.922 -29.072 1.00 32.06 246 ALA A C 1
ATOM 1884 O O . ALA A 1 246 ? 19.324 30.457 -29.810 1.00 32.06 246 ALA A O 1
ATOM 1885 N N . GLN A 1 247 ? 21.145 31.746 -29.513 1.00 33.59 247 GLN A N 1
ATOM 1886 C CA . GLN A 1 247 ? 21.495 31.818 -30.926 1.00 33.59 247 GLN A CA 1
ATOM 1887 C C . GLN A 1 247 ? 23.010 31.776 -31.085 1.00 33.59 247 GLN A C 1
ATOM 1889 O O . GLN A 1 247 ? 23.773 32.334 -30.302 1.00 33.59 247 GLN A O 1
ATOM 1894 N N . ALA A 1 248 ? 23.396 30.957 -32.052 1.00 34.50 248 ALA A N 1
ATOM 1895 C CA . ALA A 1 248 ? 24.682 30.325 -32.184 1.00 34.50 248 ALA A CA 1
ATOM 1896 C C . ALA A 1 248 ? 25.750 31.216 -32.832 1.00 34.50 248 ALA A C 1
ATOM 1898 O O . ALA A 1 248 ? 25.488 32.034 -33.706 1.00 34.50 248 ALA A O 1
ATOM 1899 N N . LYS A 1 249 ? 26.975 30.922 -32.405 1.00 39.31 249 LYS A N 1
ATOM 1900 C CA . LYS A 1 249 ? 28.287 31.113 -33.032 1.00 39.31 249 LYS A CA 1
ATOM 1901 C C . LYS A 1 249 ? 28.270 31.094 -34.572 1.00 39.31 249 LYS A C 1
ATOM 1903 O O . LYS A 1 249 ? 27.708 30.163 -35.143 1.00 39.31 249 LYS A O 1
ATOM 1908 N N . LYS A 1 250 ? 29.049 31.978 -35.211 1.00 32.69 250 LYS A N 1
ATOM 1909 C CA . LYS A 1 250 ? 29.923 31.648 -36.361 1.00 32.69 250 LYS A CA 1
ATOM 1910 C C . LYS A 1 250 ? 31.085 32.668 -36.511 1.00 32.69 250 LYS A C 1
ATOM 1912 O O . LYS A 1 250 ? 31.024 33.705 -35.861 1.00 32.69 250 LYS A O 1
ATOM 1917 N N . PRO A 1 251 ? 32.165 32.309 -37.241 1.00 46.28 251 PRO A N 1
ATOM 1918 C CA . PRO A 1 251 ? 33.553 32.695 -36.949 1.00 46.28 251 PRO A CA 1
ATOM 1919 C C . PRO A 1 251 ? 34.196 33.659 -37.977 1.00 46.28 251 PRO A C 1
ATOM 1921 O O . PRO A 1 251 ? 33.557 34.006 -38.969 1.00 46.28 251 PRO A O 1
ATOM 1924 N N . THR A 1 252 ? 35.497 33.930 -37.755 1.00 38.88 252 THR A N 1
ATOM 1925 C CA . THR A 1 252 ? 36.512 34.528 -38.666 1.00 38.88 252 THR A CA 1
ATOM 1926 C C . THR A 1 252 ? 36.480 36.070 -38.694 1.00 38.88 252 THR A C 1
ATOM 1928 O O . THR A 1 252 ? 35.399 36.644 -38.701 1.00 38.88 252 THR A O 1
ATOM 1931 N N . ALA A 1 253 ? 37.585 36.824 -38.650 1.00 43.19 253 ALA A N 1
ATOM 1932 C CA . ALA A 1 253 ? 38.993 36.584 -38.993 1.00 43.19 253 ALA A CA 1
ATOM 1933 C C . ALA A 1 253 ? 39.962 37.114 -37.923 1.00 43.19 253 ALA A C 1
ATOM 1935 O O . ALA A 1 253 ? 39.546 38.005 -37.150 1.00 43.19 253 ALA A O 1
#

Radius of gyration: 25.92 Å; Cα contacts (8 Å, |Δi|>4): 381; chains: 1; bounding box: 68×52×84 Å

Sequence (253 aa):
RFFDASGYANNATYANTANTANTANTTNTSPPLTEVDDDALKRVANALTTRGASMLQLDLVGLAASVKQVPWVREATIRRQFPSTIVVAIEEHKPVAHWVVAVAQESQTTETSTLVNSFGDVFSATITDDRRDQLPKLAGPEGSSVEVLTRYAALLAPLKLIDRAPKSVVMTPRRAWQVKLDNGIAIELGRAEVDERIARFIRTYPELPALQVVDAVVDMRYQSGLTIRNANTIAIRSGSKLTKSAQAKKPTA

Secondary structure (DSSP, 8-state):
--S--TT--B--------SSS--------SPPPSSS-HHHHHHHHHHHHTT---TTT--HHHHHHHHTTSTTEEEEEEEEETTTEEEEEEEEP-EEEEEEETT-------SPEEEEETTS-EEEE---HHHHHHS-EEEESTT-HHHHHHHHHHHHHHHHTTT--EEEEEE-TT--EEEEETTS-EEEEESS-HHHHHHHHHHHGGG-GGGGTS-EEEE--SSS--EEEE-TT--------------------

Foldseek 3Di:
DLDDDPAWWFFQFDFDCPDDDDDDDRPRPGDDDDPDDPVVLVVLVCVQCVPVDDPVRRDQVVSQVSSCVPQQFPGWHWDDDPDGGITIITGGFAFQAFEDAQPDDDDDPDQWTWTAGSQQDITIDHDDPVVNQVHAYEYEHPPCSNVRSNVQSVLAVLQVLVPKHFRYWYQHPQRWIWTAIPQQEIEGQTRPPSVVLSNVCSVCVVVCVVVNNARWYWYSPDPPDIDIDGPPDPPVDDDDDDDDDDDDDDDDD

Solvent-accessible surface area (backbone atoms only — not comparable to full-atom values): 15263 Å² total; per-residue (Å²): 122,78,62,89,76,89,85,78,73,38,44,48,46,54,70,62,78,91,62,86,89,75,84,89,80,76,76,64,86,35,71,80,74,88,80,61,60,68,66,58,54,49,50,58,56,47,71,74,51,73,75,80,62,52,82,89,72,57,61,48,66,63,49,23,58,56,56,38,67,41,61,48,36,67,41,48,49,57,45,83,39,85,94,75,36,42,37,41,33,38,33,67,60,50,75,59,26,36,46,42,53,69,80,65,76,90,81,73,98,52,82,57,42,46,26,23,28,52,76,30,53,74,45,56,40,73,72,58,68,78,60,56,74,71,40,31,42,37,30,20,40,87,94,32,48,46,61,50,50,51,51,51,59,66,44,46,67,65,36,44,78,74,79,40,48,74,38,28,40,37,35,43,90,84,53,29,35,36,38,28,35,70,72,53,34,33,37,37,35,40,67,59,64,48,68,62,35,51,54,50,48,61,72,49,48,80,82,37,66,69,61,78,79,37,48,26,36,36,38,40,68,48,96,91,54,74,49,81,40,73,47,88,77,74,68,85,76,72,90,73,87,84,83,86,82,89,82,81,88,85,83,88,132